Protein AF-A0A929MRN9-F1 (afdb_monomer_lite)

Foldseek 3Di:
DDDPVLLVVLQVCLVPPVQLLQQLQQCVLCVPPRDDPPPPDDPVNRDPVSNVSSVVQLVQLQPFDKDQQKKKDKDFCVVPVCCVPPNDAFDKDWHTKDKIFSDHVQVCLLQVVDDPPCPPPCSNPPLPPDPGAMEMEIESIFRWAFSLVSYDPSCNVRRIIIGGAMWGFHDKDWDDWDDQDKDKDKDFQVRVCVVVVWDWDWDADPVRFIKIWTDDPNDIDIDGPVCRRPHTDIDIGGDGGHGTYMYTYIYGDGRRD

Secondary structure (DSSP, 8-state):
---HHHHHHHHHHHTT--HHHHHHHHHHH-TTT---SSTT--TTTS-HHHHHHHHHHHHHHHTSPPB-S-EEEEEEGGGGHHHHHH--TT-EEEEEEEEEESS-HHHHHHTT---TT-TTSTTTT-SSS----EEEEEESSB--EE-GGG--GGGGGG-EEEEEEEEEEEEEEEEPPB-S-EEEEEEEHHHHHHHHT---EEEE-TTS-EEEEEEETTEEEEEEGGGTTT-EEEEEEEPPPB--EEEEEEEEEE---

Structure (mmCIF, N/CA/C/O backbone):
data_AF-A0A929MRN9-F1
#
_entry.id   AF-A0A929MRN9-F1
#
loop_
_atom_site.group_PDB
_atom_site.id
_atom_site.type_symbol
_atom_site.label_atom_id
_atom_site.label_alt_id
_atom_site.label_comp_id
_atom_site.label_asym_id
_atom_site.label_entity_id
_atom_site.label_seq_id
_atom_site.pdbx_PDB_ins_code
_atom_site.Cartn_x
_atom_site.Cartn_y
_atom_site.Cartn_z
_atom_site.occupancy
_atom_site.B_iso_or_equiv
_atom_site.auth_seq_id
_atom_site.auth_comp_id
_atom_site.auth_asym_id
_atom_site.auth_atom_id
_atom_site.pdbx_PDB_model_num
ATOM 1 N N . MET A 1 1 ? -20.578 13.654 13.562 1.00 77.75 1 MET A N 1
ATOM 2 C CA . MET A 1 1 ? -19.661 14.799 13.374 1.00 77.75 1 MET A CA 1
ATOM 3 C C . MET A 1 1 ? -18.652 14.769 14.516 1.00 77.75 1 MET A C 1
ATOM 5 O O . MET A 1 1 ? -19.075 14.523 15.643 1.00 77.75 1 MET A O 1
ATOM 9 N N . TRP A 1 2 ? -17.357 14.902 14.220 1.00 93.06 2 TRP A N 1
ATOM 10 C CA . TRP A 1 2 ? -16.273 14.856 15.213 1.00 93.06 2 TRP A CA 1
ATOM 11 C C . TRP A 1 2 ? -16.174 16.185 15.973 1.00 93.06 2 TRP A C 1
ATOM 13 O O . TRP A 1 2 ? -16.340 17.237 15.352 1.00 93.06 2 TRP A O 1
ATOM 23 N N . THR A 1 3 ? -15.920 16.162 17.283 1.00 95.50 3 THR A N 1
ATOM 24 C CA . THR A 1 3 ? -15.657 17.385 18.063 1.00 95.50 3 THR A CA 1
ATOM 25 C C . THR A 1 3 ? -14.304 17.982 17.686 1.00 95.50 3 THR A C 1
ATOM 27 O O . THR A 1 3 ? -13.463 17.303 17.102 1.00 95.50 3 THR A O 1
ATOM 30 N N . THR A 1 4 ? -14.065 19.246 18.032 1.00 94.69 4 THR A N 1
ATOM 31 C CA . THR A 1 4 ? -12.773 19.905 17.784 1.00 94.69 4 THR A CA 1
ATOM 32 C C . THR A 1 4 ? -11.611 19.135 18.419 1.00 94.69 4 THR A C 1
ATOM 34 O O . THR A 1 4 ? -10.557 18.981 17.806 1.00 94.69 4 THR A O 1
ATOM 37 N N . GLU A 1 5 ? -11.804 18.597 19.624 1.00 94.62 5 GLU A N 1
ATOM 38 C CA . GLU A 1 5 ? -10.799 17.802 20.333 1.00 94.62 5 GLU A CA 1
ATOM 39 C C . GLU A 1 5 ? -10.530 16.462 19.639 1.00 94.62 5 GLU A C 1
ATOM 41 O O . GLU A 1 5 ? -9.379 16.036 19.552 1.00 94.62 5 GLU A O 1
ATOM 46 N N . GLU A 1 6 ? -11.569 15.799 19.126 1.00 95.69 6 GLU A N 1
ATOM 47 C CA . GLU A 1 6 ? -11.434 14.552 18.364 1.00 95.69 6 GLU A CA 1
ATOM 48 C C . GLU A 1 6 ? -10.721 14.787 17.030 1.00 95.69 6 GLU A C 1
ATOM 50 O O . GLU A 1 6 ? -9.835 14.019 16.670 1.00 95.69 6 GLU A O 1
ATOM 55 N N . GLN A 1 7 ? -11.042 15.878 16.329 1.00 95.06 7 GLN A N 1
ATOM 56 C CA . GLN A 1 7 ? -10.344 16.271 15.102 1.00 95.06 7 GLN A CA 1
ATOM 57 C C . GLN A 1 7 ? -8.859 16.523 15.379 1.00 95.06 7 GLN A C 1
ATOM 59 O O . GLN A 1 7 ? -8.006 15.976 14.690 1.00 95.06 7 GLN A O 1
ATOM 64 N N . ALA A 1 8 ? -8.537 17.263 16.446 1.00 94.31 8 ALA A N 1
ATOM 65 C CA . ALA A 1 8 ? -7.153 17.507 16.845 1.00 94.31 8 ALA A CA 1
ATOM 66 C C . ALA A 1 8 ? -6.402 16.216 17.221 1.00 94.31 8 ALA A C 1
ATOM 68 O O . ALA A 1 8 ? -5.199 16.118 16.979 1.00 94.31 8 ALA A O 1
ATOM 69 N N . ARG A 1 9 ? -7.085 15.225 17.812 1.00 94.25 9 ARG A N 1
ATOM 70 C CA . ARG A 1 9 ? -6.519 13.890 18.078 1.00 94.25 9 ARG A CA 1
ATOM 71 C C . ARG A 1 9 ? -6.254 13.116 16.788 1.00 94.25 9 ARG A C 1
ATOM 73 O O . ARG A 1 9 ? -5.164 12.580 16.644 1.00 94.25 9 ARG A O 1
ATOM 80 N N . LEU A 1 10 ? -7.192 13.110 15.838 1.00 94.88 10 LEU A N 1
ATOM 81 C CA . LEU A 1 10 ? -7.001 12.478 14.525 1.00 94.88 10 LEU A CA 1
ATOM 82 C C . LEU A 1 10 ? -5.841 13.119 13.744 1.00 94.88 10 LEU A C 1
ATOM 84 O O . LEU A 1 10 ? -5.054 12.407 13.129 1.00 94.88 10 LEU A O 1
ATOM 88 N N . THR A 1 11 ? -5.675 14.442 13.821 1.00 94.44 11 THR A N 1
ATOM 89 C CA . THR A 1 11 ? -4.513 15.128 13.234 1.00 94.44 11 THR A CA 1
ATOM 90 C C . THR A 1 11 ? -3.198 14.663 13.862 1.00 94.44 11 THR A C 1
ATOM 92 O O . THR A 1 11 ? -2.260 14.362 13.131 1.00 94.44 11 THR A O 1
ATOM 95 N N . ARG A 1 12 ? -3.118 14.557 15.198 1.00 92.88 12 ARG A N 1
ATOM 96 C CA . ARG A 1 12 ? -1.907 14.059 15.880 1.00 92.88 12 ARG A CA 1
ATOM 97 C C . ARG A 1 12 ? -1.624 12.588 15.582 1.00 92.88 12 ARG A C 1
ATOM 99 O O . ARG A 1 12 ? -0.467 12.235 15.390 1.00 92.88 12 ARG A O 1
ATOM 106 N N . TYR A 1 13 ? -2.667 11.765 15.483 1.00 93.25 13 TYR A N 1
ATOM 107 C CA . TYR A 1 13 ? -2.561 10.372 15.053 1.00 93.25 13 TYR A CA 1
ATOM 108 C C . TYR A 1 13 ? -1.840 10.261 13.700 1.00 93.25 13 TYR A C 1
ATOM 110 O O . TYR A 1 13 ? -0.877 9.506 13.581 1.00 93.25 13 TYR A O 1
ATOM 118 N N . MET A 1 14 ? -2.237 11.074 12.713 1.00 91.44 14 MET A N 1
ATOM 119 C CA . MET A 1 14 ? -1.583 11.112 11.396 1.00 91.44 14 MET A CA 1
ATOM 120 C C . MET A 1 14 ? -0.157 11.681 11.446 1.00 91.44 14 MET A C 1
ATOM 122 O O . MET A 1 14 ? 0.667 11.345 10.603 1.00 91.44 14 MET A O 1
ATOM 126 N N . ASP A 1 15 ? 0.159 12.507 12.446 1.00 89.06 15 ASP A N 1
ATOM 127 C CA . ASP A 1 15 ? 1.487 13.106 12.650 1.00 89.06 15 ASP A CA 1
ATOM 128 C C . ASP A 1 15 ? 2.408 12.281 13.574 1.00 89.06 15 ASP A C 1
ATOM 130 O O . ASP A 1 15 ? 3.404 12.777 14.099 1.00 89.06 15 ASP A O 1
ATOM 134 N N . GLY A 1 16 ? 2.090 10.999 13.782 1.00 84.06 16 GLY A N 1
ATOM 135 C CA . GLY A 1 16 ? 2.957 10.053 14.491 1.00 84.06 16 GLY A CA 1
ATOM 136 C C . GLY A 1 16 ? 2.543 9.719 15.928 1.00 84.06 16 GLY A C 1
ATOM 137 O O . GLY A 1 16 ? 3.110 8.794 16.506 1.00 84.06 16 GLY A O 1
ATOM 138 N N . ASP A 1 17 ? 1.535 10.387 16.492 1.00 87.56 17 ASP A N 1
ATOM 139 C CA . ASP A 1 17 ? 0.973 10.095 17.825 1.00 87.56 17 ASP A CA 1
ATOM 140 C C . ASP A 1 17 ? -0.143 9.036 17.736 1.00 87.56 17 ASP A C 1
ATOM 142 O O . ASP A 1 17 ? -1.284 9.237 18.156 1.00 87.56 17 ASP A O 1
ATOM 146 N N . TYR A 1 18 ? 0.153 7.917 17.071 1.00 87.62 18 TYR A N 1
ATOM 147 C CA . TYR A 1 18 ? -0.843 6.890 16.747 1.00 87.62 18 TYR A CA 1
ATOM 148 C C . TYR A 1 18 ? -0.900 5.737 17.748 1.00 87.62 18 TYR A C 1
ATOM 150 O O . TYR A 1 18 ? -1.843 4.943 17.697 1.00 87.62 18 TYR A O 1
ATOM 158 N N . ALA A 1 19 ? 0.111 5.604 18.615 1.00 87.31 19 ALA A N 1
ATOM 159 C CA . ALA A 1 19 ? 0.316 4.412 19.433 1.00 87.31 19 ALA A CA 1
ATOM 160 C C . ALA A 1 19 ? -0.916 4.097 20.293 1.00 87.31 19 ALA A C 1
ATOM 162 O O . ALA A 1 19 ? -1.467 3.009 20.173 1.00 87.31 19 ALA A O 1
ATOM 163 N N . ASP A 1 20 ? -1.432 5.054 21.066 1.00 89.56 20 ASP A N 1
ATOM 164 C CA . ASP A 1 20 ? -2.566 4.791 21.961 1.00 89.56 20 ASP A CA 1
ATOM 165 C C . ASP A 1 20 ? -3.833 4.344 21.221 1.00 89.56 20 ASP A C 1
ATOM 167 O O . ASP A 1 20 ? -4.510 3.418 21.667 1.00 89.56 20 ASP A O 1
ATOM 171 N N . ILE A 1 21 ? -4.128 4.932 20.058 1.00 91.75 21 ILE A N 1
ATOM 172 C CA . ILE A 1 21 ? -5.287 4.549 19.238 1.00 91.75 21 ILE A CA 1
ATOM 173 C C . ILE A 1 21 ? -5.086 3.149 18.642 1.00 91.75 21 ILE A C 1
ATOM 175 O O . ILE A 1 21 ? -5.964 2.289 18.757 1.00 91.75 21 ILE A O 1
ATOM 179 N N . CYS A 1 22 ? -3.933 2.900 18.017 1.00 90.19 22 CYS A N 1
ATOM 180 C CA . CYS A 1 22 ? -3.621 1.633 17.354 1.00 90.19 22 CYS A CA 1
ATOM 181 C C . CYS A 1 22 ? -3.520 0.462 18.337 1.00 90.19 22 CYS A C 1
ATOM 183 O O . CYS A 1 22 ? -4.056 -0.617 18.056 1.00 90.19 22 CYS A O 1
ATOM 185 N N . GLU A 1 23 ? -2.841 0.665 19.467 1.00 88.62 23 GLU A N 1
ATOM 186 C CA . GLU A 1 23 ? -2.601 -0.368 20.471 1.00 88.62 23 GLU A CA 1
ATOM 187 C C . GLU A 1 23 ? -3.852 -0.673 21.280 1.00 88.62 23 GLU A C 1
ATOM 189 O O . GLU A 1 23 ? -4.197 -1.843 21.443 1.00 88.62 23 GLU A O 1
ATOM 194 N N . TRP A 1 24 ? -4.610 0.344 21.701 1.00 91.75 24 TRP A N 1
ATOM 195 C CA . TRP A 1 24 ? -5.886 0.104 22.374 1.00 91.75 24 TRP A CA 1
ATOM 196 C C . TRP A 1 24 ? -6.886 -0.614 21.458 1.00 91.75 24 TRP A C 1
ATOM 198 O O . TRP A 1 24 ? -7.579 -1.544 21.884 1.00 91.75 24 TRP A O 1
ATOM 208 N N . SER A 1 25 ? -6.931 -0.243 20.176 1.00 92.06 25 SER A N 1
ATOM 209 C CA . SER A 1 25 ? -7.754 -0.931 19.178 1.00 92.06 25 SER A CA 1
ATOM 210 C C . SER A 1 25 ? -7.337 -2.396 18.990 1.00 92.06 25 SER A C 1
ATOM 212 O O . SER A 1 25 ? -8.180 -3.287 18.937 1.00 92.06 25 SER A O 1
ATOM 214 N N . ALA A 1 26 ? -6.036 -2.683 18.930 1.00 88.62 26 ALA A N 1
ATOM 215 C CA . ALA A 1 26 ? -5.532 -4.052 18.813 1.00 88.62 26 ALA A CA 1
ATOM 216 C C . ALA A 1 26 ? -5.773 -4.887 20.085 1.00 88.62 26 ALA A C 1
ATOM 218 O O . ALA A 1 26 ? -6.180 -6.051 19.989 1.00 88.62 26 ALA A O 1
ATOM 219 N N . TYR A 1 27 ? -5.584 -4.283 21.261 1.00 87.31 27 TYR A N 1
ATOM 220 C CA . TYR A 1 27 ? -5.855 -4.892 22.562 1.00 87.31 27 TYR A CA 1
ATOM 221 C C . TYR A 1 27 ? -7.329 -5.289 22.704 1.00 87.31 27 TYR A C 1
ATOM 223 O O . TYR A 1 27 ? -7.630 -6.394 23.147 1.00 87.31 27 TYR A O 1
ATOM 231 N N . THR A 1 28 ? -8.254 -4.423 22.286 1.00 86.50 28 THR A N 1
ATOM 232 C CA . THR A 1 28 ? -9.699 -4.702 22.353 1.00 86.50 28 THR A CA 1
ATOM 233 C C . THR A 1 28 ? -10.164 -5.697 21.289 1.00 86.50 28 THR A C 1
ATOM 235 O O . THR A 1 28 ? -10.955 -6.582 21.603 1.00 86.50 28 THR A O 1
ATOM 238 N N . ALA A 1 29 ? -9.630 -5.626 20.065 1.00 83.94 29 ALA A N 1
ATOM 239 C CA . ALA A 1 29 ? -10.001 -6.531 18.975 1.00 83.94 29 ALA A CA 1
ATOM 240 C C . ALA A 1 29 ? -9.469 -7.965 19.157 1.00 83.94 29 ALA A C 1
ATOM 242 O O . ALA A 1 29 ? -10.097 -8.932 18.721 1.00 83.94 29 ALA A O 1
ATOM 243 N N . THR A 1 30 ? -8.288 -8.121 19.764 1.00 76.88 30 THR A N 1
ATOM 244 C CA . THR A 1 30 ? -7.596 -9.417 19.881 1.00 76.88 30 THR A CA 1
ATOM 245 C C . THR A 1 30 ? -6.878 -9.595 21.226 1.00 76.88 30 THR A C 1
ATOM 247 O O . THR A 1 30 ? -5.687 -9.902 21.247 1.00 76.88 30 THR A O 1
ATOM 250 N N . PRO A 1 31 ? -7.567 -9.493 22.377 1.00 73.81 31 PRO A N 1
ATOM 251 C CA . PRO A 1 31 ? -6.922 -9.419 23.697 1.00 73.81 31 PRO A CA 1
ATOM 252 C C . PRO A 1 31 ? -6.006 -10.610 24.019 1.00 73.81 31 PRO A C 1
ATOM 254 O O . PRO A 1 31 ? -5.010 -10.455 24.716 1.00 73.81 31 PRO A O 1
ATOM 257 N N . ASN A 1 32 ? -6.311 -11.794 23.476 1.00 68.88 32 ASN A N 1
ATOM 258 C CA . ASN A 1 32 ? -5.559 -13.030 23.729 1.00 68.88 32 ASN A CA 1
ATOM 259 C C . ASN A 1 32 ? -4.453 -13.322 22.697 1.00 68.88 32 ASN A C 1
ATOM 261 O O . ASN A 1 32 ? -3.658 -14.234 22.907 1.00 68.88 32 ASN A O 1
ATOM 265 N N . ALA A 1 33 ? -4.429 -12.598 21.575 1.00 65.69 33 ALA A N 1
ATOM 266 C CA . ALA A 1 33 ? -3.435 -12.744 20.503 1.00 65.69 33 ALA A CA 1
ATOM 267 C C . ALA A 1 33 ? -2.636 -11.449 20.275 1.00 65.69 33 ALA A C 1
ATOM 269 O O . ALA A 1 33 ? -1.857 -11.354 19.327 1.00 65.69 33 ALA A O 1
ATOM 270 N N . PHE A 1 34 ? -2.835 -10.460 21.149 1.00 56.59 34 PHE A N 1
ATOM 271 C CA . PHE A 1 34 ? -2.212 -9.154 21.079 1.00 56.59 34 PHE A CA 1
ATOM 272 C C . PHE A 1 34 ? -0.692 -9.284 21.220 1.00 56.59 34 PHE A C 1
ATOM 274 O O . PHE A 1 34 ? -0.173 -9.653 22.275 1.00 56.59 34 PHE A O 1
ATOM 281 N N . LYS A 1 35 ? 0.023 -8.988 20.134 1.00 61.47 35 LYS A N 1
ATOM 282 C CA . LYS A 1 35 ? 1.474 -8.809 20.138 1.00 61.47 35 LYS A CA 1
ATOM 283 C C . LYS A 1 35 ? 1.741 -7.311 20.122 1.00 61.47 35 LYS A C 1
ATOM 285 O O . LYS A 1 35 ? 1.362 -6.659 19.157 1.00 61.47 35 LYS A O 1
ATOM 290 N N . LEU A 1 36 ? 2.373 -6.798 21.178 1.00 57.31 36 LEU A N 1
ATOM 291 C CA . LEU A 1 36 ? 2.776 -5.396 21.300 1.00 57.31 36 LEU A CA 1
ATOM 292 C C . LEU A 1 36 ? 3.778 -5.038 20.187 1.00 57.31 36 LEU A C 1
ATOM 294 O O . LEU A 1 36 ? 4.907 -5.533 20.214 1.00 57.31 36 LEU A O 1
ATOM 298 N N . PRO A 1 37 ? 3.424 -4.163 19.233 1.00 60.00 37 PRO A N 1
ATOM 299 C CA . PRO A 1 37 ? 4.385 -3.489 18.367 1.00 60.00 37 PRO A CA 1
ATOM 300 C C . PRO A 1 37 ? 5.229 -2.486 19.170 1.00 60.00 37 PRO A C 1
ATOM 302 O O . PRO A 1 37 ? 6.401 -2.290 18.858 1.00 60.00 37 PRO A O 1
ATOM 305 N N . HIS A 1 38 ? 4.647 -1.897 20.224 1.00 69.25 38 HIS A N 1
ATOM 306 C CA . HIS A 1 38 ? 5.296 -0.976 21.157 1.00 69.25 38 HIS A CA 1
ATOM 307 C C . HIS A 1 38 ? 5.555 -1.686 22.494 1.00 69.25 38 HIS A C 1
ATOM 309 O O . HIS A 1 38 ? 4.633 -1.804 23.298 1.00 69.25 38 HIS A O 1
ATOM 315 N N . PRO A 1 39 ? 6.781 -2.175 22.757 1.00 66.69 39 PRO A N 1
ATOM 316 C CA . PRO A 1 39 ? 7.065 -3.030 23.914 1.00 66.69 39 PRO A CA 1
ATOM 317 C C . PRO A 1 39 ? 6.796 -2.365 25.273 1.00 66.69 39 PRO A C 1
ATOM 319 O O . PRO A 1 39 ? 6.554 -3.074 26.246 1.00 66.69 39 PRO A O 1
ATOM 322 N N . ASP A 1 40 ? 6.792 -1.030 25.327 1.00 73.50 40 ASP A N 1
ATOM 323 C CA . ASP A 1 40 ? 6.557 -0.253 26.551 1.00 73.50 40 ASP A CA 1
ATOM 324 C C . ASP A 1 40 ? 5.086 0.166 26.745 1.00 73.50 40 ASP A C 1
ATOM 326 O O . ASP A 1 40 ? 4.746 0.794 27.750 1.00 73.50 40 ASP A O 1
ATOM 330 N N . TRP A 1 41 ? 4.196 -0.147 25.796 1.00 83.12 41 TRP A N 1
ATOM 331 C CA . TRP A 1 41 ? 2.789 0.237 25.890 1.00 83.12 41 TRP A CA 1
ATOM 332 C C . TRP A 1 41 ? 1.998 -0.712 26.800 1.00 83.12 41 TRP A C 1
ATOM 334 O O . TRP A 1 41 ? 2.172 -1.931 26.766 1.00 83.12 41 TRP A O 1
ATOM 344 N N . THR A 1 42 ? 1.080 -0.161 27.599 1.00 79.56 42 THR A N 1
ATOM 345 C CA . THR A 1 42 ? 0.178 -0.935 28.466 1.00 79.56 42 THR A CA 1
ATOM 346 C C . THR A 1 42 ? -1.264 -0.436 28.356 1.00 79.56 42 THR A C 1
ATOM 348 O O . THR A 1 42 ? -1.508 0.711 27.998 1.00 79.56 42 THR A O 1
ATOM 351 N N . ALA A 1 43 ? -2.242 -1.265 28.733 1.00 79.38 43 ALA A N 1
ATOM 352 C CA . ALA A 1 43 ? -3.663 -0.886 28.726 1.00 79.38 43 ALA A CA 1
ATOM 353 C C . ALA A 1 43 ? -3.993 0.345 29.607 1.00 79.38 43 ALA A C 1
ATOM 355 O O . ALA A 1 43 ? -4.995 1.034 29.371 1.00 79.38 43 ALA A O 1
ATOM 356 N N . ASP A 1 44 ? -3.153 0.624 30.607 1.00 83.50 44 ASP A N 1
ATOM 357 C CA . ASP A 1 44 ? -3.263 1.788 31.491 1.00 83.50 44 ASP A CA 1
ATOM 358 C C . ASP A 1 44 ? -2.650 3.059 30.877 1.00 83.50 44 ASP A C 1
ATOM 360 O O . ASP A 1 44 ? -2.918 4.156 31.362 1.00 83.50 44 ASP A O 1
ATOM 364 N N . SER A 1 45 ? -1.872 2.928 29.795 1.00 83.88 45 SER A N 1
ATOM 365 C CA . SER A 1 45 ? -1.256 4.045 29.069 1.00 83.88 45 SER A CA 1
ATOM 366 C C . SER A 1 45 ? -2.288 4.863 28.287 1.00 83.88 45 SER A C 1
ATOM 368 O O . SER A 1 45 ? -2.204 6.088 28.274 1.00 83.88 45 SER A O 1
ATOM 370 N N . ALA A 1 46 ? -3.301 4.210 27.704 1.00 85.31 46 ALA A N 1
ATOM 371 C CA . ALA A 1 46 ? -4.348 4.900 26.953 1.00 85.31 46 ALA A CA 1
ATOM 372 C C . ALA A 1 46 ? -5.314 5.663 27.876 1.00 85.31 46 ALA A C 1
ATOM 374 O O . ALA A 1 46 ? -5.930 5.086 28.788 1.00 85.31 46 ALA A O 1
ATOM 375 N N . SER A 1 47 ? -5.506 6.954 27.589 1.00 89.62 47 SER A N 1
ATOM 376 C CA . SER A 1 47 ? -6.421 7.816 28.339 1.00 89.62 47 SER A CA 1
ATOM 377 C C . SER A 1 47 ? -7.882 7.387 28.160 1.00 89.62 47 SER A C 1
ATOM 379 O O . SER A 1 47 ? -8.245 6.731 27.183 1.00 89.62 47 SER A O 1
ATOM 381 N N . SER A 1 48 ? -8.767 7.775 29.085 1.00 91.69 48 SER A N 1
ATOM 382 C CA . SER A 1 48 ? -10.208 7.514 28.941 1.00 91.69 48 SER A CA 1
ATOM 383 C C . SER A 1 48 ? -10.781 8.090 27.647 1.00 91.69 48 SER A C 1
ATOM 385 O O . SER A 1 48 ? -11.660 7.481 27.041 1.00 91.69 48 SER A O 1
ATOM 387 N N . ASP A 1 49 ? -10.263 9.236 27.212 1.00 91.44 49 ASP A N 1
ATOM 388 C CA . ASP A 1 49 ? -10.714 9.902 25.997 1.00 91.44 49 ASP A CA 1
ATOM 389 C C . ASP A 1 49 ? -10.291 9.129 24.745 1.00 91.44 49 ASP A C 1
ATOM 391 O O . ASP A 1 49 ? -11.090 9.000 23.819 1.00 91.44 49 ASP A O 1
ATOM 395 N N . ASP A 1 50 ? -9.080 8.563 24.722 1.00 92.06 50 ASP A N 1
ATOM 396 C CA . ASP A 1 50 ? -8.611 7.761 23.583 1.00 92.06 50 ASP A CA 1
ATOM 397 C C . ASP A 1 50 ? -9.379 6.444 23.490 1.00 92.06 50 ASP A C 1
ATOM 399 O O . ASP A 1 50 ? -9.753 6.015 22.400 1.00 92.06 50 ASP A O 1
ATOM 403 N N . LYS A 1 51 ? -9.726 5.844 24.635 1.00 93.75 51 LYS A N 1
ATOM 404 C CA . LYS A 1 51 ? -10.580 4.647 24.687 1.00 93.75 51 LYS A CA 1
ATOM 405 C C . LYS A 1 51 ? -11.962 4.914 24.086 1.00 93.75 51 LYS A C 1
ATOM 407 O O . LYS A 1 51 ? -12.461 4.100 23.307 1.00 93.75 51 LYS A O 1
ATOM 412 N N . VAL A 1 52 ? -12.568 6.058 24.419 1.00 94.19 52 VAL A N 1
ATOM 413 C CA . VAL A 1 52 ? -13.855 6.498 23.851 1.00 94.19 52 VAL A CA 1
ATOM 414 C C . VAL A 1 52 ? -13.721 6.810 22.360 1.00 94.19 52 VAL A C 1
ATOM 416 O O . VAL A 1 52 ? -14.576 6.400 21.573 1.00 94.19 52 VAL A O 1
ATOM 419 N N . LEU A 1 53 ? -12.647 7.490 21.953 1.00 95.31 53 LEU A N 1
ATOM 420 C CA . LEU A 1 53 ? -12.387 7.813 20.552 1.00 95.31 53 LEU A CA 1
ATOM 421 C C . LEU A 1 53 ? -12.219 6.546 19.704 1.00 95.31 53 LEU A C 1
ATOM 423 O O . LEU A 1 53 ? -12.830 6.447 18.645 1.00 95.31 53 LEU A O 1
ATOM 427 N N . VAL A 1 54 ? -11.462 5.554 20.177 1.00 9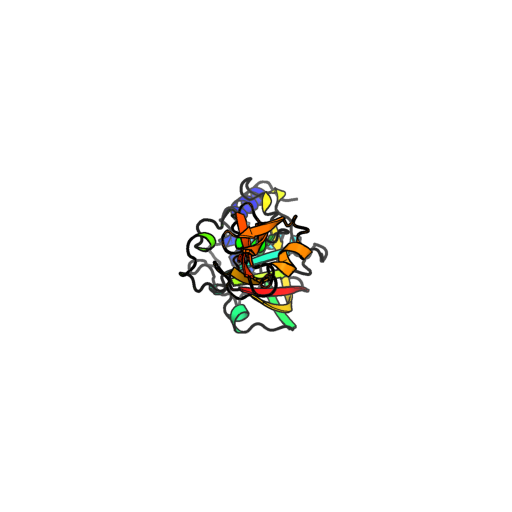5.50 54 VAL A N 1
ATOM 428 C CA . VAL A 1 54 ? -11.277 4.268 19.486 1.00 95.50 54 VAL A CA 1
ATOM 429 C C . VAL A 1 54 ? -12.607 3.544 19.292 1.00 95.50 54 VAL A C 1
ATOM 431 O O . VAL A 1 54 ? -12.896 3.106 18.180 1.00 95.50 54 VAL A O 1
ATOM 434 N N . ALA A 1 55 ? -13.448 3.465 20.329 1.00 94.94 55 ALA A N 1
ATOM 435 C CA . ALA A 1 55 ? -14.783 2.874 20.204 1.00 94.94 55 ALA A CA 1
ATOM 436 C C . ALA A 1 55 ? -15.624 3.608 19.145 1.00 94.94 55 ALA A C 1
ATOM 438 O O . ALA A 1 55 ? -16.214 2.985 18.265 1.00 94.94 55 ALA A O 1
ATOM 439 N N . LYS A 1 56 ? -15.593 4.945 19.157 1.00 96.19 56 LYS A N 1
ATOM 440 C CA . LYS A 1 56 ? -16.296 5.773 18.173 1.00 96.19 56 LYS A CA 1
ATOM 441 C C . LYS A 1 56 ? -15.769 5.582 16.746 1.00 96.19 56 LYS A C 1
ATOM 443 O O . LYS A 1 56 ? -16.564 5.604 15.809 1.00 96.19 56 LYS A O 1
ATOM 448 N N . ILE A 1 57 ? -14.460 5.393 16.559 1.00 96.81 57 ILE A N 1
ATOM 449 C CA . ILE A 1 57 ? -13.863 5.079 15.251 1.00 96.81 57 ILE A CA 1
ATOM 450 C C . ILE A 1 57 ? -14.328 3.700 14.772 1.00 96.81 57 ILE A C 1
ATOM 452 O O . ILE A 1 57 ? -14.736 3.578 13.619 1.00 96.81 57 ILE A O 1
ATOM 456 N N . HIS A 1 58 ? -14.326 2.684 15.640 1.00 96.06 58 HIS A N 1
ATOM 457 C CA . HIS A 1 58 ? -14.840 1.356 15.299 1.00 96.06 58 HIS A CA 1
ATOM 458 C C . HIS A 1 58 ? -16.303 1.401 14.858 1.00 96.06 58 HIS A C 1
ATOM 460 O O . HIS A 1 58 ? -16.620 0.898 13.781 1.00 96.06 58 HIS A O 1
ATOM 466 N N . ASP A 1 59 ? -17.167 2.067 15.625 1.00 95.88 59 ASP A N 1
ATOM 467 C CA . ASP A 1 59 ? -18.582 2.236 15.279 1.00 95.88 59 ASP A CA 1
ATOM 468 C C . ASP A 1 59 ? -18.750 2.994 13.956 1.00 95.88 59 ASP A C 1
ATOM 470 O O . ASP A 1 59 ? -19.561 2.618 13.104 1.00 95.88 59 ASP A O 1
ATOM 474 N N . ALA A 1 60 ? -17.955 4.050 13.752 1.00 97.06 60 ALA A N 1
ATOM 475 C CA . ALA A 1 60 ? -17.982 4.830 12.525 1.00 97.06 60 ALA A CA 1
ATOM 476 C C . ALA A 1 60 ? -17.599 3.978 11.310 1.00 97.06 60 ALA A C 1
ATOM 478 O O . ALA A 1 60 ? -18.328 4.027 10.321 1.00 97.06 60 ALA A O 1
ATOM 479 N N . ILE A 1 61 ? -16.534 3.170 11.389 1.00 97.44 61 ILE A N 1
ATOM 480 C CA . ILE A 1 61 ? -16.125 2.232 10.329 1.00 97.44 61 ILE A CA 1
ATOM 481 C C . ILE A 1 61 ? -17.213 1.176 10.108 1.00 97.44 61 ILE A C 1
ATOM 483 O O . ILE A 1 61 ? -17.638 0.972 8.973 1.00 97.44 61 ILE A O 1
ATOM 487 N N . ALA A 1 62 ? -17.722 0.547 11.171 1.00 96.38 62 ALA A N 1
ATOM 488 C CA . ALA A 1 62 ? -18.733 -0.505 11.076 1.00 96.38 62 ALA A CA 1
ATOM 489 C C . ALA A 1 62 ? -20.046 -0.014 10.440 1.00 96.38 62 ALA A C 1
ATOM 491 O O . ALA A 1 62 ? -20.732 -0.774 9.750 1.00 96.38 62 ALA A O 1
ATOM 492 N N . SER A 1 63 ? -20.381 1.267 10.621 1.00 96.81 63 SER A N 1
ATOM 493 C CA . SER A 1 63 ? -21.555 1.895 10.007 1.00 96.81 63 SER A CA 1
ATOM 494 C C . SER A 1 63 ? -21.419 2.169 8.503 1.00 96.81 63 SER A C 1
ATOM 496 O O . SER A 1 63 ? -22.427 2.423 7.840 1.00 96.81 63 SER A O 1
ATOM 498 N N . GLN A 1 64 ? -20.205 2.114 7.945 1.00 97.62 64 GLN A N 1
ATOM 499 C CA . GLN A 1 64 ? -19.983 2.365 6.522 1.00 97.62 64 GLN A CA 1
ATOM 500 C C . GLN A 1 64 ? -20.459 1.190 5.661 1.00 97.62 64 GLN A C 1
ATOM 502 O O . GLN A 1 64 ? -20.405 0.028 6.082 1.00 97.62 64 GLN A O 1
ATOM 507 N N . PRO A 1 65 ? -20.893 1.453 4.418 1.00 97.62 65 PRO A N 1
ATOM 508 C CA . PRO A 1 65 ? -21.074 0.390 3.447 1.00 97.62 65 PRO A CA 1
ATOM 509 C C . PRO A 1 65 ? -19.724 -0.246 3.097 1.00 97.62 65 PRO A C 1
ATOM 511 O O . PRO A 1 65 ? -18.678 0.402 3.124 1.00 97.62 65 PRO A O 1
ATOM 514 N N . VAL A 1 66 ? -19.755 -1.521 2.710 1.00 98.00 66 VAL A N 1
ATOM 515 C CA . VAL A 1 66 ? -18.577 -2.167 2.124 1.00 98.00 66 VAL A CA 1
ATOM 516 C C . VAL A 1 66 ? -18.331 -1.543 0.751 1.00 98.00 66 VAL A C 1
ATOM 518 O O . VAL A 1 66 ? -19.175 -1.634 -0.139 1.00 98.00 66 VAL A O 1
ATOM 521 N N . SER A 1 67 ? -17.176 -0.909 0.587 1.00 97.50 67 SER A N 1
ATOM 522 C CA . SER A 1 67 ? -16.712 -0.345 -0.677 1.00 97.50 67 SER A CA 1
ATOM 523 C C . SER A 1 67 ? -15.810 -1.340 -1.397 1.00 97.50 67 SER A C 1
ATOM 525 O O . SER A 1 67 ? -15.016 -2.017 -0.750 1.00 97.50 67 SER A O 1
ATOM 527 N N . THR A 1 68 ? -15.906 -1.410 -2.726 1.00 96.75 68 THR A N 1
ATOM 528 C CA . THR A 1 68 ? -14.977 -2.163 -3.593 1.00 96.75 68 THR A CA 1
ATOM 529 C C . THR A 1 68 ? -13.888 -1.275 -4.198 1.00 96.75 68 THR A C 1
ATOM 531 O O . THR A 1 68 ? -13.114 -1.717 -5.045 1.00 96.75 68 THR A O 1
ATOM 534 N N . SER A 1 69 ? -13.855 0.007 -3.829 1.00 94.62 69 SER A N 1
ATOM 535 C CA . SER A 1 69 ? -12.735 0.870 -4.185 1.00 94.62 69 SER A CA 1
ATOM 536 C C . SER A 1 69 ? -11.508 0.407 -3.397 1.00 94.62 69 SER A C 1
ATOM 538 O O . SER A 1 69 ? -11.623 0.205 -2.182 1.00 94.62 69 SER A O 1
ATOM 540 N N . PRO A 1 70 ? -10.339 0.253 -4.039 1.00 93.81 70 PRO A N 1
ATOM 541 C CA . PRO A 1 70 ? -9.185 -0.311 -3.369 1.00 93.81 70 PRO A CA 1
ATOM 542 C C . PRO A 1 70 ? -8.599 0.637 -2.320 1.00 93.81 70 PRO A C 1
ATOM 544 O O . PRO A 1 70 ? -8.672 1.861 -2.464 1.00 93.81 70 PRO A O 1
ATOM 547 N N . LEU A 1 71 ? -8.013 0.052 -1.278 1.00 96.88 71 LEU A N 1
ATOM 548 C CA . LEU A 1 71 ? -7.138 0.729 -0.319 1.00 96.88 71 LEU A CA 1
ATOM 549 C C . LEU A 1 71 ? -5.796 0.004 -0.261 1.00 96.88 71 LEU A C 1
ATOM 551 O O . LEU A 1 71 ? -5.717 -1.212 -0.465 1.00 96.88 71 LEU A O 1
ATOM 555 N N . TYR A 1 72 ? -4.753 0.760 0.047 1.00 95.38 72 TYR A N 1
ATOM 556 C CA . TYR A 1 72 ? -3.380 0.291 0.102 1.00 95.38 72 TYR A CA 1
ATOM 557 C C . TYR A 1 72 ? -2.793 0.586 1.473 1.00 95.38 72 TYR A C 1
ATOM 559 O O . TYR A 1 72 ? -2.968 1.666 2.036 1.00 95.38 72 TYR A O 1
ATOM 567 N N . ARG A 1 73 ? -2.064 -0.385 2.005 1.00 93.06 73 ARG A N 1
ATOM 568 C CA . ARG A 1 73 ? -1.228 -0.226 3.191 1.00 93.06 73 ARG A CA 1
ATOM 569 C C . ARG A 1 73 ? 0.002 -1.082 3.014 1.00 93.06 73 ARG A C 1
ATOM 571 O O . ARG A 1 73 ? -0.049 -2.118 2.363 1.00 93.06 73 ARG A O 1
ATOM 578 N N . PHE A 1 74 ? 1.095 -0.697 3.636 1.00 88.06 74 PHE A N 1
ATOM 579 C CA . PHE A 1 74 ? 2.239 -1.575 3.762 1.00 88.06 74 PHE A CA 1
ATOM 580 C C . PHE A 1 74 ? 2.822 -1.451 5.164 1.00 88.06 74 PHE A C 1
ATOM 582 O O . PHE A 1 74 ? 2.660 -0.439 5.841 1.00 88.06 74 PHE A O 1
ATOM 589 N N . GLU A 1 75 ? 3.467 -2.518 5.607 1.00 84.38 75 GLU A N 1
ATOM 590 C CA . GLU A 1 75 ? 4.092 -2.626 6.919 1.00 84.38 75 GLU A CA 1
ATOM 591 C C . GLU A 1 75 ? 5.396 -3.416 6.792 1.00 84.38 75 GLU A C 1
ATOM 593 O O . GLU A 1 75 ? 5.566 -4.242 5.886 1.00 84.38 75 GLU A O 1
ATOM 598 N N . ARG A 1 76 ? 6.320 -3.209 7.734 1.00 81.06 76 ARG A N 1
ATOM 599 C CA . ARG A 1 76 ? 7.477 -4.099 7.893 1.00 81.06 76 ARG A CA 1
ATOM 600 C C . ARG A 1 76 ? 6.996 -5.461 8.388 1.00 81.06 76 ARG A C 1
ATOM 602 O O . ARG A 1 76 ? 6.247 -5.532 9.360 1.00 81.06 76 ARG A O 1
ATOM 609 N N . ALA A 1 77 ? 7.476 -6.542 7.775 1.00 80.75 77 ALA A N 1
ATOM 610 C CA . ALA A 1 77 ? 7.068 -7.906 8.115 1.00 80.75 77 ALA A CA 1
ATOM 611 C C . ALA A 1 77 ? 7.376 -8.296 9.564 1.00 80.75 77 ALA A C 1
ATOM 613 O O . ALA A 1 77 ? 6.680 -9.146 10.101 1.00 80.75 77 ALA A O 1
ATOM 614 N N . PHE A 1 78 ? 8.365 -7.664 10.207 1.00 73.94 78 PHE A N 1
ATOM 615 C CA . PHE A 1 78 ? 8.675 -7.883 11.625 1.00 73.94 78 PHE A CA 1
ATOM 616 C C . PHE A 1 78 ? 7.456 -7.669 12.542 1.00 73.94 78 PHE A C 1
ATOM 618 O O . PHE A 1 78 ? 7.291 -8.374 13.532 1.00 73.94 78 PHE A O 1
ATOM 625 N N . HIS A 1 79 ? 6.553 -6.747 12.193 1.00 73.62 79 HIS A N 1
ATOM 626 C CA . HIS A 1 79 ? 5.332 -6.522 12.973 1.00 73.62 79 HIS A CA 1
ATOM 627 C C . HIS A 1 79 ? 4.260 -7.599 12.747 1.00 73.62 79 HIS A C 1
ATOM 629 O O . HIS A 1 79 ? 3.276 -7.641 13.480 1.00 73.62 79 HIS A O 1
ATOM 635 N N . ASN A 1 80 ? 4.428 -8.467 11.744 1.00 80.62 80 ASN A N 1
ATOM 636 C CA . ASN A 1 80 ? 3.459 -9.501 11.398 1.00 80.62 80 ASN A CA 1
ATOM 637 C C . ASN A 1 80 ? 4.134 -10.729 10.752 1.00 80.62 80 ASN A C 1
ATOM 639 O O . ASN A 1 80 ? 3.808 -11.148 9.636 1.00 80.62 80 ASN A O 1
ATOM 643 N N . GLU A 1 81 ? 5.116 -11.299 11.457 1.00 81.62 81 GLU A N 1
ATOM 644 C CA . GLU A 1 81 ? 5.922 -12.414 10.942 1.00 81.62 81 GLU A CA 1
ATOM 645 C C . GLU A 1 81 ? 5.092 -13.670 10.659 1.00 81.62 81 GLU A C 1
ATOM 647 O O . GLU A 1 81 ? 5.415 -14.418 9.736 1.00 81.62 81 GLU A O 1
ATOM 652 N N . ASP A 1 82 ? 4.009 -13.887 11.409 1.00 85.44 82 ASP A N 1
ATOM 653 C CA . ASP A 1 82 ? 3.126 -15.042 11.228 1.00 85.44 82 ASP A CA 1
ATOM 654 C C . ASP A 1 82 ? 2.435 -14.978 9.859 1.00 85.44 82 ASP A C 1
ATOM 656 O O . ASP A 1 82 ? 2.484 -15.938 9.088 1.00 85.44 82 ASP A O 1
ATOM 660 N N . LEU A 1 83 ? 1.869 -13.819 9.500 1.00 87.06 83 LEU A N 1
ATOM 661 C CA . LEU A 1 83 ? 1.296 -13.594 8.173 1.00 87.06 83 LEU A CA 1
ATOM 662 C C . LEU A 1 83 ? 2.379 -13.664 7.086 1.00 87.06 83 LEU A C 1
ATOM 664 O O . LEU A 1 83 ? 2.184 -14.278 6.028 1.00 87.06 83 LEU A O 1
ATOM 668 N N . TYR A 1 84 ? 3.547 -13.073 7.349 1.00 86.81 84 TYR A N 1
ATOM 669 C CA . TYR A 1 84 ? 4.649 -13.073 6.395 1.00 86.81 84 TYR A CA 1
ATOM 670 C C . TYR A 1 84 ? 5.146 -14.490 6.073 1.00 86.81 84 TYR A C 1
ATOM 672 O O . TYR A 1 84 ? 5.316 -14.823 4.901 1.00 86.81 84 TYR A O 1
ATOM 680 N N . ASN A 1 85 ? 5.347 -15.344 7.075 1.00 87.19 85 ASN A N 1
ATOM 681 C CA . ASN A 1 85 ? 5.924 -16.676 6.895 1.00 87.19 85 ASN A CA 1
ATOM 682 C C . ASN A 1 85 ? 4.870 -17.758 6.613 1.00 87.19 85 ASN A C 1
ATOM 684 O O . ASN A 1 85 ? 5.150 -18.682 5.852 1.00 87.19 85 ASN A O 1
ATOM 688 N N . GLY A 1 86 ? 3.677 -17.649 7.202 1.00 87.62 86 GLY A N 1
ATOM 689 C CA . GLY A 1 86 ? 2.694 -18.735 7.255 1.00 87.62 86 GLY A CA 1
ATOM 690 C C . GLY A 1 86 ? 1.333 -18.450 6.624 1.00 87.62 86 GLY A C 1
ATOM 691 O O . GLY A 1 86 ? 0.599 -19.405 6.401 1.00 87.62 86 GLY A O 1
ATOM 692 N N . GLY A 1 87 ? 0.996 -17.194 6.312 1.00 90.44 87 GLY A N 1
ATOM 693 C CA . GLY A 1 87 ? -0.322 -16.849 5.765 1.00 90.44 87 GLY A CA 1
ATOM 694 C C . GLY A 1 87 ? -0.598 -17.452 4.386 1.00 90.44 87 GLY A C 1
ATOM 695 O O . GLY A 1 87 ? 0.287 -17.455 3.519 1.00 90.44 87 GLY A O 1
ATOM 696 N N . GLN A 1 88 ? -1.833 -17.917 4.190 1.00 95.56 88 GLN A N 1
ATOM 697 C CA . GLN A 1 88 ? -2.316 -18.616 2.998 1.00 95.56 88 GLN A CA 1
ATOM 698 C C . GLN A 1 88 ? -3.598 -17.990 2.437 1.00 95.56 88 GLN A C 1
ATOM 700 O O . GLN A 1 88 ? -4.335 -17.275 3.113 1.00 95.56 88 GLN A O 1
ATOM 705 N N . GLU A 1 89 ? -3.877 -18.274 1.165 1.00 97.50 89 GLU A N 1
ATOM 706 C CA . GLU A 1 89 ? -5.169 -17.941 0.566 1.00 97.50 89 GLU A CA 1
ATOM 707 C C . GLU A 1 89 ? -6.296 -18.701 1.279 1.00 97.50 89 GLU A C 1
ATOM 709 O O . GLU A 1 89 ? -6.187 -19.892 1.565 1.00 97.50 89 GLU A O 1
ATOM 714 N N . GLY A 1 90 ? -7.389 -18.003 1.568 1.00 97.44 90 GLY A N 1
ATOM 715 C CA . GLY A 1 90 ? -8.517 -18.502 2.346 1.00 97.44 90 GLY A CA 1
ATOM 716 C C . GLY A 1 90 ? -8.471 -18.128 3.828 1.00 97.44 90 GLY A C 1
ATOM 717 O O . GLY A 1 90 ? -9.545 -18.079 4.439 1.00 97.44 90 GLY A O 1
ATOM 718 N N . ASP A 1 91 ? -7.295 -17.802 4.378 1.00 96.50 91 ASP A N 1
ATOM 719 C CA . ASP A 1 91 ? -7.144 -17.401 5.780 1.00 96.50 91 ASP A CA 1
ATOM 720 C C . ASP A 1 91 ? -7.956 -16.142 6.098 1.00 96.50 91 ASP A C 1
ATOM 722 O O . ASP A 1 91 ? -8.144 -15.256 5.257 1.00 96.50 91 ASP A O 1
ATOM 726 N N . LEU A 1 92 ? -8.428 -16.064 7.342 1.00 94.88 92 LEU A N 1
ATOM 727 C CA . LEU A 1 92 ? -9.029 -14.861 7.902 1.00 94.88 92 LEU A CA 1
ATOM 728 C C . LEU A 1 92 ? -7.995 -14.148 8.768 1.00 94.88 92 LEU A C 1
ATOM 730 O O . LEU A 1 92 ? -7.424 -14.753 9.674 1.00 94.88 92 LEU A O 1
ATOM 734 N N . ILE A 1 93 ? -7.798 -12.860 8.513 1.00 91.81 93 ILE A N 1
ATOM 735 C CA . ILE A 1 93 ? -6.964 -11.990 9.336 1.00 91.81 93 ILE A CA 1
ATOM 736 C C . ILE A 1 93 ? -7.821 -10.910 9.980 1.00 91.81 93 ILE A C 1
ATOM 738 O O . ILE A 1 93 ? -8.719 -10.351 9.350 1.00 91.81 93 ILE A O 1
ATOM 742 N N . THR A 1 94 ? -7.521 -10.603 11.233 1.00 91.25 94 THR A N 1
ATOM 743 C CA . THR A 1 94 ? -8.163 -9.518 11.971 1.00 91.25 94 THR A CA 1
ATOM 744 C C . THR A 1 94 ? -7.221 -8.328 11.993 1.00 91.25 94 THR A C 1
ATOM 746 O O . THR A 1 94 ? -6.086 -8.439 12.453 1.00 91.25 94 THR A O 1
ATOM 749 N N . LEU A 1 95 ? -7.691 -7.191 11.494 1.00 90.69 95 LEU A N 1
ATOM 750 C CA . LEU A 1 95 ? -6.979 -5.923 11.524 1.00 90.69 95 LEU A CA 1
ATOM 751 C C . LEU A 1 95 ? -7.734 -4.969 12.443 1.00 90.69 95 LEU A C 1
ATOM 753 O O . LEU A 1 95 ? -8.913 -4.695 12.224 1.00 90.69 95 LEU A O 1
ATOM 757 N N . SER A 1 96 ? -7.052 -4.472 13.473 1.00 91.81 96 SER A N 1
ATOM 758 C CA . SER A 1 96 ? -7.524 -3.349 14.285 1.00 91.81 96 SER A CA 1
ATOM 759 C C . SER A 1 96 ? -7.455 -2.039 13.486 1.00 91.81 96 SER A C 1
ATOM 761 O O . SER A 1 96 ? -7.240 -2.080 12.274 1.00 91.81 96 SER A O 1
ATOM 763 N N . ILE A 1 97 ? -7.646 -0.877 14.122 1.00 94.56 97 ILE A N 1
ATOM 764 C CA . IL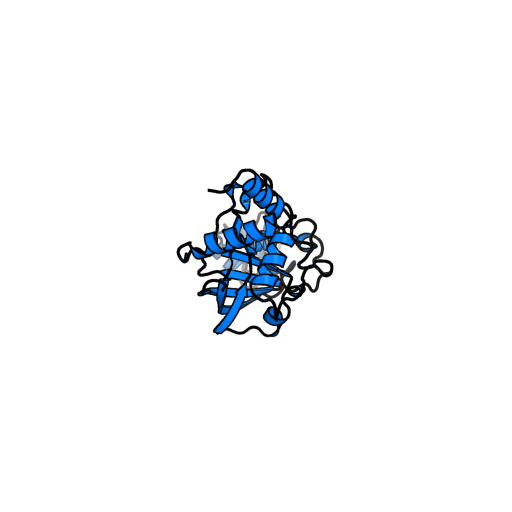E A 1 97 ? -7.504 0.416 13.436 1.00 94.56 97 ILE A CA 1
ATOM 765 C C . ILE A 1 97 ? -6.124 0.488 12.771 1.00 94.56 97 ILE A C 1
ATOM 767 O O . ILE A 1 97 ? -5.078 0.365 13.420 1.00 94.56 97 ILE A O 1
ATOM 771 N N . ARG A 1 98 ? -6.139 0.648 11.448 1.00 92.81 98 ARG A N 1
ATOM 772 C CA . ARG A 1 98 ? -4.952 0.765 10.605 1.00 92.81 98 ARG A CA 1
ATOM 773 C C . ARG A 1 98 ? -5.163 1.855 9.566 1.00 92.81 98 ARG A C 1
ATOM 775 O O . ARG A 1 98 ? -6.187 1.881 8.888 1.00 92.81 98 ARG A O 1
ATOM 782 N N . SER A 1 99 ? -4.152 2.703 9.410 1.00 94.31 99 SER A N 1
ATOM 783 C CA . SER A 1 99 ? -4.090 3.703 8.345 1.00 94.31 99 SER A CA 1
ATOM 784 C C . SER A 1 99 ? -3.917 3.051 6.982 1.00 94.31 99 SER A C 1
ATOM 786 O O . SER A 1 99 ? -3.074 2.169 6.795 1.00 94.31 99 SER A O 1
ATOM 788 N N . THR A 1 100 ? -4.690 3.498 6.011 1.00 95.56 100 THR A N 1
ATOM 789 C CA . THR A 1 100 ? -4.620 3.062 4.619 1.00 95.56 100 THR A CA 1
ATOM 790 C C . THR A 1 100 ? -4.719 4.276 3.709 1.00 95.56 100 THR A C 1
ATOM 792 O O . THR A 1 100 ? -5.119 5.352 4.142 1.00 95.56 100 THR A O 1
ATOM 795 N N . SER A 1 101 ? -4.358 4.115 2.444 1.00 94.81 101 SER A N 1
ATOM 796 C CA . SER A 1 101 ? -4.432 5.175 1.446 1.00 94.81 101 SER A CA 1
ATOM 797 C C . SER A 1 101 ? -5.205 4.703 0.223 1.00 94.81 101 SER A C 1
ATOM 799 O O . SER A 1 101 ? -5.123 3.538 -0.174 1.00 94.81 101 SER A O 1
ATOM 801 N N . ARG A 1 102 ? -5.921 5.622 -0.428 1.00 90.69 102 ARG A N 1
ATOM 802 C CA . ARG A 1 102 ? -6.466 5.406 -1.781 1.00 90.69 102 ARG A CA 1
ATOM 803 C C . ARG A 1 102 ? -5.388 5.400 -2.865 1.00 90.69 102 ARG A C 1
ATOM 805 O O . ARG A 1 102 ? -5.656 5.002 -3.998 1.00 90.69 102 ARG A O 1
ATOM 812 N N . ILE A 1 103 ? -4.179 5.826 -2.526 1.00 90.25 103 ILE A N 1
ATOM 813 C CA . ILE A 1 103 ? -3.035 5.915 -3.421 1.00 90.25 103 ILE A CA 1
ATOM 814 C C . ILE A 1 103 ? -2.115 4.731 -3.151 1.00 90.25 103 ILE A C 1
ATOM 816 O O . ILE A 1 103 ? -1.792 4.417 -2.008 1.00 90.25 103 ILE A O 1
ATOM 820 N N . ASP A 1 104 ? -1.652 4.090 -4.223 1.00 87.94 104 ASP A N 1
ATOM 821 C CA . ASP A 1 104 ? -0.617 3.062 -4.135 1.00 87.94 104 ASP A CA 1
ATOM 822 C C . ASP A 1 104 ? 0.735 3.732 -3.822 1.00 87.94 104 ASP A C 1
ATOM 824 O O . ASP A 1 104 ? 1.535 4.040 -4.710 1.00 87.94 104 ASP A O 1
ATOM 828 N N . LEU A 1 105 ? 0.963 4.026 -2.537 1.00 83.25 105 LEU A N 1
ATOM 829 C CA . LEU A 1 105 ? 2.204 4.634 -2.052 1.00 83.25 105 LEU A CA 1
ATOM 830 C C . LEU A 1 105 ? 3.415 3.738 -2.340 1.00 83.25 105 LEU A C 1
ATOM 832 O O . LEU A 1 105 ? 4.502 4.254 -2.584 1.00 83.25 105 LEU A O 1
ATOM 836 N N . MET A 1 106 ? 3.238 2.413 -2.398 1.00 81.88 106 MET A N 1
ATOM 837 C CA . MET A 1 106 ? 4.325 1.488 -2.724 1.00 81.88 106 MET A CA 1
ATOM 838 C C . MET A 1 106 ? 4.811 1.678 -4.166 1.00 81.88 106 MET A C 1
ATOM 840 O O . MET A 1 106 ? 6.013 1.620 -4.417 1.00 81.88 106 MET A O 1
ATOM 844 N N . ALA A 1 107 ? 3.917 2.005 -5.103 1.00 82.75 107 ALA A N 1
ATOM 845 C CA . ALA A 1 107 ? 4.314 2.373 -6.461 1.00 82.75 107 ALA A CA 1
ATOM 846 C C . ALA A 1 107 ? 5.159 3.663 -6.507 1.00 82.75 107 ALA A C 1
ATOM 848 O O . ALA A 1 107 ? 6.094 3.741 -7.305 1.00 82.75 107 ALA A O 1
ATOM 849 N N . LYS A 1 108 ? 4.872 4.658 -5.652 1.00 83.88 108 LYS A N 1
ATOM 850 C CA . LYS A 1 108 ? 5.718 5.863 -5.513 1.00 83.88 108 LYS A CA 1
ATOM 851 C C . LYS A 1 108 ? 7.097 5.510 -4.936 1.00 83.88 108 LYS A C 1
ATOM 853 O O . LYS A 1 108 ? 8.111 6.006 -5.428 1.00 83.88 108 LYS A O 1
ATOM 858 N N . ILE A 1 109 ? 7.142 4.622 -3.936 1.00 79.12 109 ILE A N 1
ATOM 859 C CA . ILE A 1 109 ? 8.389 4.146 -3.311 1.00 79.12 109 ILE A CA 1
ATOM 860 C C . ILE A 1 109 ? 9.259 3.395 -4.329 1.00 79.12 109 ILE A C 1
ATOM 862 O O . ILE A 1 109 ? 10.437 3.718 -4.473 1.00 79.12 109 ILE A O 1
ATOM 866 N N . ASP A 1 110 ? 8.686 2.449 -5.081 1.00 78.56 110 ASP A N 1
ATOM 867 C CA . ASP A 1 110 ? 9.391 1.689 -6.126 1.00 78.56 110 ASP A CA 1
ATOM 868 C C . ASP A 1 110 ? 10.001 2.623 -7.195 1.00 78.56 110 ASP A C 1
ATOM 870 O O . ASP A 1 110 ? 11.120 2.407 -7.667 1.00 78.56 110 ASP A O 1
ATOM 874 N N . ARG A 1 111 ? 9.306 3.719 -7.535 1.00 78.06 111 ARG A N 1
ATOM 875 C CA . ARG A 1 111 ? 9.789 4.751 -8.472 1.00 78.06 111 ARG A CA 1
ATOM 876 C C . ARG A 1 111 ? 10.723 5.792 -7.848 1.00 78.06 111 ARG A C 1
ATOM 878 O O . ARG A 1 111 ? 11.203 6.661 -8.568 1.00 78.06 111 ARG A O 1
ATOM 885 N N . GLN A 1 112 ? 11.008 5.696 -6.550 1.00 75.56 112 GLN A N 1
ATOM 886 C CA . GLN A 1 112 ? 11.828 6.655 -5.801 1.00 75.56 112 GLN A CA 1
ATOM 887 C C . GLN A 1 112 ? 11.303 8.098 -5.873 1.00 75.56 112 GLN A C 1
ATOM 889 O O . GLN A 1 112 ? 12.074 9.053 -5.851 1.00 75.56 112 GLN A O 1
ATOM 894 N N . GLU A 1 113 ? 9.982 8.268 -5.933 1.00 77.19 113 GLU A N 1
ATOM 895 C CA . GLU A 1 113 ? 9.337 9.587 -6.038 1.00 77.19 113 GLU A CA 1
ATOM 896 C C . GLU A 1 113 ? 9.297 10.346 -4.702 1.00 77.19 113 GLU A C 1
ATOM 898 O O . GLU A 1 113 ? 8.898 11.508 -4.667 1.00 77.19 113 GLU A O 1
ATOM 903 N N . GLY A 1 114 ? 9.739 9.707 -3.615 1.00 72.94 114 GLY A N 1
ATOM 904 C CA . GLY A 1 114 ? 9.624 10.227 -2.258 1.00 72.94 114 GLY A CA 1
ATOM 905 C C . GLY A 1 114 ? 8.193 10.107 -1.731 1.00 72.94 114 GLY A C 1
ATOM 906 O O . GLY A 1 114 ? 7.213 10.337 -2.438 1.00 72.94 114 GLY A O 1
ATOM 907 N N . VAL A 1 115 ? 8.063 9.720 -0.466 1.00 77.12 115 VAL A N 1
ATOM 908 C CA . VAL A 1 115 ? 6.779 9.641 0.238 1.00 77.12 115 VAL A CA 1
ATOM 909 C C . VAL A 1 115 ? 6.992 10.211 1.632 1.00 77.12 115 VAL A C 1
ATOM 911 O O . VAL A 1 115 ? 7.882 9.749 2.349 1.00 77.12 115 VAL A O 1
ATOM 914 N N . GLN A 1 116 ? 6.179 11.210 1.977 1.00 78.38 116 GLN A N 1
ATOM 915 C CA . GLN A 1 116 ? 6.256 11.926 3.248 1.00 78.38 116 GLN A CA 1
ATOM 916 C C . GLN A 1 116 ? 6.029 10.993 4.440 1.00 78.38 116 GLN A C 1
ATOM 918 O O . GLN A 1 116 ? 5.143 10.139 4.411 1.00 78.38 116 GLN A O 1
ATOM 923 N N . GLY A 1 117 ? 6.850 11.142 5.478 1.00 71.06 117 GLY A N 1
ATOM 924 C CA . GLY A 1 117 ? 6.842 10.294 6.674 1.00 71.06 117 GLY A CA 1
ATOM 925 C C . GLY A 1 117 ? 7.650 9.000 6.529 1.00 71.06 117 GLY A C 1
ATOM 926 O O . GLY A 1 117 ? 7.823 8.278 7.509 1.00 71.06 117 GLY A O 1
ATOM 927 N N . LEU A 1 118 ? 8.192 8.717 5.339 1.00 68.44 118 LEU A N 1
ATOM 928 C CA . LEU A 1 118 ? 8.995 7.524 5.046 1.00 68.44 118 LEU A CA 1
ATOM 929 C C . LEU A 1 118 ? 10.433 7.862 4.629 1.00 68.44 118 LEU A C 1
ATOM 931 O O . LEU A 1 118 ? 11.197 6.968 4.278 1.00 68.44 118 LEU A O 1
ATOM 935 N N . GLU A 1 119 ? 10.832 9.134 4.639 1.00 60.03 119 GLU A N 1
ATOM 936 C CA . GLU A 1 119 ? 12.149 9.568 4.149 1.00 60.03 119 GLU A CA 1
ATOM 937 C C . GLU A 1 119 ? 13.296 9.224 5.096 1.00 60.03 119 GLU A C 1
ATOM 939 O O . GLU A 1 119 ? 14.444 9.126 4.667 1.00 60.03 119 GLU A O 1
ATOM 944 N N . LYS A 1 120 ? 12.994 9.065 6.389 1.00 49.66 120 LYS A N 1
ATOM 945 C CA . LYS A 1 120 ? 13.967 8.648 7.412 1.00 49.66 120 LYS A CA 1
ATOM 946 C C . LYS A 1 120 ? 14.208 7.146 7.424 1.00 49.66 120 LYS A C 1
ATOM 948 O O . LYS A 1 120 ? 15.159 6.690 8.052 1.00 49.66 120 LYS A O 1
ATOM 953 N N . ASP A 1 121 ? 13.339 6.397 6.763 1.00 56.50 121 ASP A N 1
ATOM 954 C CA . ASP A 1 121 ? 13.500 4.971 6.629 1.00 56.50 121 ASP A CA 1
ATOM 955 C C . ASP A 1 121 ? 14.455 4.675 5.471 1.00 56.50 121 ASP A C 1
ATOM 957 O O . ASP A 1 121 ? 14.413 5.296 4.409 1.00 56.50 121 ASP A O 1
ATOM 961 N N . ASP A 1 122 ? 15.301 3.671 5.675 1.00 56.81 122 ASP A N 1
ATOM 962 C CA . ASP A 1 122 ? 16.319 3.166 4.747 1.00 56.81 122 ASP A CA 1
ATOM 963 C C . ASP A 1 122 ? 15.786 2.734 3.353 1.00 56.81 122 ASP A C 1
ATOM 965 O O . ASP A 1 122 ? 16.554 2.218 2.539 1.00 56.81 122 ASP A O 1
ATOM 969 N N . TYR A 1 123 ? 14.494 2.941 3.051 1.00 60.34 123 TYR A N 1
ATOM 970 C CA . TYR A 1 123 ? 13.837 2.623 1.776 1.00 60.34 123 TYR A CA 1
ATOM 971 C C . TYR A 1 123 ? 14.550 3.241 0.571 1.00 60.34 123 TYR A C 1
ATOM 973 O O . TYR A 1 123 ? 14.667 2.593 -0.469 1.00 60.34 123 TYR A O 1
ATOM 981 N N . TYR A 1 124 ? 15.025 4.483 0.707 1.00 58.06 124 TYR A N 1
ATOM 982 C CA . TYR A 1 124 ? 15.599 5.256 -0.400 1.00 58.06 124 TYR A CA 1
ATOM 983 C C . TYR A 1 124 ? 17.131 5.254 -0.421 1.00 58.06 124 TYR A C 1
ATOM 985 O O . TYR A 1 124 ? 17.731 5.464 -1.473 1.00 58.06 124 TYR A O 1
ATOM 993 N N . THR A 1 125 ? 17.774 5.030 0.727 1.00 54.34 125 THR A N 1
ATOM 994 C CA . THR A 1 125 ? 19.210 5.294 0.919 1.00 54.34 125 THR A CA 1
ATOM 995 C C . THR A 1 125 ? 20.051 4.043 1.154 1.00 54.34 125 THR A C 1
ATOM 997 O O . THR A 1 125 ? 21.270 4.108 0.992 1.00 54.34 125 THR A O 1
ATOM 1000 N N . ASN A 1 126 ? 19.441 2.895 1.481 1.00 56.31 126 ASN A N 1
ATOM 1001 C CA . ASN A 1 126 ? 20.175 1.676 1.812 1.00 56.31 126 ASN A CA 1
ATOM 1002 C C . ASN A 1 126 ? 19.809 0.483 0.903 1.00 56.31 126 ASN A C 1
ATOM 1004 O O . ASN A 1 126 ? 19.068 -0.429 1.288 1.00 56.31 126 ASN A O 1
ATOM 1008 N N . PRO A 1 127 ? 20.375 0.421 -0.314 1.00 50.31 127 PRO A N 1
ATOM 1009 C CA . PRO A 1 127 ? 20.047 -0.612 -1.292 1.00 50.31 127 PRO A CA 1
ATOM 1010 C C . PRO A 1 127 ? 20.620 -1.999 -0.996 1.00 50.31 127 PRO A C 1
ATOM 1012 O O . PRO A 1 127 ? 20.337 -2.927 -1.745 1.00 50.31 127 PRO A O 1
ATOM 1015 N N . ASN A 1 128 ? 21.388 -2.165 0.083 1.00 49.47 128 ASN A N 1
ATOM 1016 C CA . ASN A 1 128 ? 21.978 -3.447 0.480 1.00 49.47 128 ASN A CA 1
ATOM 1017 C C . ASN A 1 128 ? 21.710 -3.822 1.944 1.00 49.47 128 ASN A C 1
ATOM 1019 O O . ASN A 1 128 ? 21.969 -4.957 2.325 1.00 49.47 128 ASN A O 1
ATOM 1023 N N . GLY A 1 129 ? 21.228 -2.898 2.773 1.00 43.47 129 GLY A N 1
ATOM 1024 C CA . GLY A 1 129 ? 21.388 -3.006 4.221 1.00 43.47 129 GLY A CA 1
ATOM 1025 C C . GLY A 1 129 ? 20.114 -3.134 5.029 1.00 43.47 129 GLY A C 1
ATOM 1026 O O . GLY A 1 129 ? 20.189 -2.916 6.226 1.00 43.47 129 GLY A O 1
ATOM 1027 N N . ASN A 1 130 ? 18.989 -3.540 4.440 1.00 49.94 130 ASN A N 1
ATOM 1028 C CA . ASN A 1 130 ? 17.904 -4.083 5.247 1.00 49.94 130 ASN A CA 1
ATOM 1029 C C . ASN A 1 130 ? 17.226 -5.274 4.575 1.00 49.94 130 ASN A C 1
ATOM 1031 O O . ASN A 1 130 ? 16.563 -5.149 3.547 1.00 49.94 130 ASN A O 1
ATOM 1035 N N . ASP A 1 131 ? 17.345 -6.418 5.242 1.00 52.62 131 ASP A N 1
ATOM 1036 C CA . ASP A 1 131 ? 16.556 -7.641 5.072 1.00 52.62 131 ASP A CA 1
ATOM 1037 C C . ASP A 1 131 ? 15.085 -7.447 5.512 1.00 52.62 131 ASP A C 1
ATOM 1039 O O . ASP A 1 131 ? 14.381 -8.408 5.831 1.00 52.62 131 ASP A O 1
ATOM 1043 N N . TYR A 1 132 ? 14.592 -6.202 5.564 1.00 58.50 132 TYR A N 1
ATOM 1044 C CA . TYR A 1 132 ? 13.202 -5.931 5.897 1.00 58.50 132 TYR A CA 1
ATOM 1045 C C . TYR A 1 132 ? 12.338 -6.385 4.734 1.00 58.50 132 TYR A C 1
ATOM 1047 O O . TYR A 1 132 ? 12.215 -5.738 3.698 1.00 58.50 132 TYR A O 1
ATOM 1055 N N . ARG A 1 133 ? 11.742 -7.552 4.924 1.00 73.88 133 ARG A N 1
ATOM 1056 C CA . ARG A 1 133 ? 10.655 -8.031 4.095 1.00 73.88 133 ARG A CA 1
ATOM 1057 C C . ARG A 1 133 ? 9.423 -7.187 4.429 1.00 73.88 133 ARG A C 1
ATOM 1059 O O . ARG A 1 133 ? 9.210 -6.863 5.596 1.00 73.88 133 ARG A O 1
ATOM 1066 N N . PHE A 1 134 ? 8.621 -6.816 3.436 1.00 83.94 134 PHE A N 1
ATOM 1067 C CA . PHE A 1 134 ? 7.384 -6.057 3.667 1.00 83.94 134 PHE A CA 1
ATOM 1068 C C . PHE A 1 134 ? 6.149 -6.912 3.445 1.00 83.94 134 PHE A C 1
ATOM 1070 O O . PHE A 1 134 ? 6.175 -7.882 2.678 1.00 83.94 134 PHE A O 1
ATOM 1077 N N . ILE A 1 135 ? 5.059 -6.501 4.079 1.00 90.00 135 ILE A N 1
ATOM 1078 C CA . ILE A 1 135 ? 3.713 -6.916 3.707 1.00 90.00 135 ILE A CA 1
ATOM 1079 C C . ILE A 1 135 ? 3.028 -5.707 3.090 1.00 90.00 135 ILE A C 1
ATOM 1081 O O . ILE A 1 135 ? 2.954 -4.654 3.715 1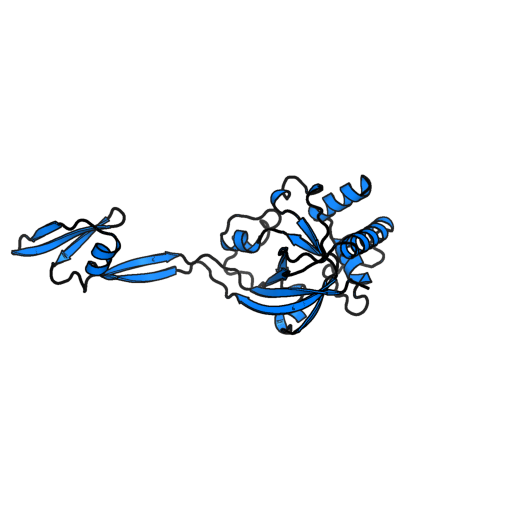.00 90.00 135 ILE A O 1
ATOM 1085 N N . GLU A 1 136 ? 2.551 -5.856 1.862 1.00 93.19 136 GLU A N 1
ATOM 1086 C CA . GLU A 1 136 ? 1.683 -4.886 1.202 1.00 93.19 136 GLU A CA 1
ATOM 1087 C C . GLU A 1 136 ? 0.258 -5.437 1.227 1.00 93.19 136 GLU A C 1
ATOM 1089 O O . GLU A 1 136 ? -0.021 -6.481 0.644 1.00 93.19 136 GLU A O 1
ATOM 1094 N N . TYR A 1 137 ? -0.644 -4.745 1.906 1.00 95.75 137 TYR A N 1
ATOM 1095 C CA . TYR A 1 137 ? -2.060 -5.068 1.943 1.00 95.75 137 TYR A CA 1
ATOM 1096 C C . TYR A 1 137 ? -2.777 -4.309 0.828 1.00 95.75 137 TYR A C 1
ATOM 1098 O O . TYR A 1 137 ? -2.735 -3.077 0.769 1.00 95.75 137 TYR A O 1
ATOM 1106 N N . ARG A 1 138 ? -3.462 -5.054 -0.039 1.00 97.12 138 ARG A N 1
ATOM 1107 C CA . ARG A 1 138 ? -4.357 -4.526 -1.072 1.00 97.12 138 ARG A CA 1
ATOM 1108 C C . ARG A 1 138 ? -5.782 -4.912 -0.725 1.00 97.12 138 ARG A C 1
ATOM 1110 O O . ARG A 1 138 ? -6.205 -6.041 -0.967 1.00 97.12 138 ARG A O 1
ATOM 1117 N N . PHE A 1 139 ? -6.522 -3.980 -0.149 1.00 98.00 139 PHE A N 1
ATOM 1118 C CA . PHE A 1 139 ? -7.925 -4.185 0.183 1.00 98.00 139 PHE A CA 1
ATOM 1119 C C . PHE A 1 139 ? -8.746 -4.054 -1.094 1.00 98.00 139 PHE A C 1
ATOM 1121 O O . PHE A 1 139 ? -8.859 -2.962 -1.637 1.00 98.00 139 PHE A O 1
ATOM 1128 N N . LEU A 1 140 ? -9.295 -5.161 -1.588 1.00 97.88 140 LEU A N 1
ATOM 1129 C CA . LEU A 1 140 ? -10.223 -5.186 -2.721 1.00 97.88 140 LEU A CA 1
ATOM 1130 C C . LEU A 1 140 ? -11.629 -4.769 -2.296 1.00 97.88 140 LEU A C 1
ATOM 1132 O O . LEU A 1 140 ? -12.378 -4.201 -3.086 1.00 97.88 140 LEU A O 1
ATOM 1136 N N . SER A 1 141 ? -11.978 -5.045 -1.041 1.00 98.00 141 SER A N 1
ATOM 1137 C CA . SER A 1 141 ? -13.174 -4.513 -0.414 1.00 98.00 141 SER A CA 1
ATOM 1138 C C . SER A 1 141 ? -12.938 -4.205 1.060 1.00 98.00 141 SER A C 1
ATOM 1140 O O . SER A 1 141 ? -12.228 -4.933 1.756 1.00 98.00 141 SER A O 1
ATOM 1142 N N . SER A 1 142 ? -13.510 -3.102 1.540 1.00 97.88 142 SER A N 1
ATOM 1143 C CA . SER A 1 142 ? -13.397 -2.678 2.936 1.00 97.88 142 SER A CA 1
ATOM 1144 C C . SER A 1 142 ? -14.531 -1.745 3.329 1.00 97.88 142 SER A C 1
ATOM 1146 O O . SER A 1 142 ? -15.053 -0.997 2.502 1.00 97.88 142 SER A O 1
ATOM 1148 N N . LYS A 1 143 ? -14.860 -1.740 4.619 1.00 98.12 143 LYS A N 1
ATOM 1149 C CA . LYS A 1 143 ? -15.413 -0.552 5.267 1.00 98.12 143 LYS A CA 1
ATOM 1150 C C . LYS A 1 143 ? -14.252 0.333 5.710 1.00 98.12 143 LYS A C 1
ATOM 1152 O O . LYS A 1 143 ? -13.228 -0.191 6.154 1.00 98.12 143 LYS A O 1
ATOM 1157 N N . SER A 1 144 ? -14.369 1.641 5.553 1.00 97.94 144 SER A N 1
ATOM 1158 C CA . SE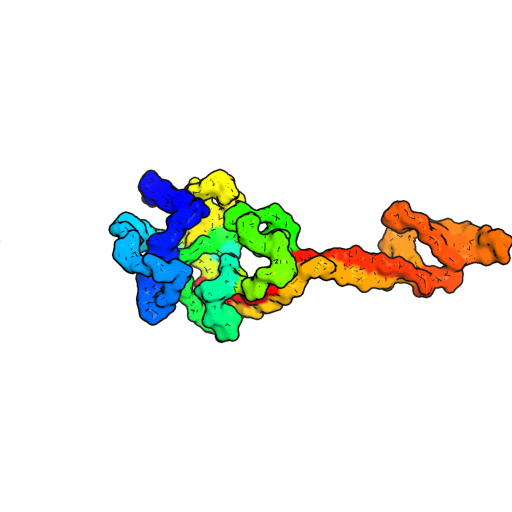R A 1 144 ? -13.286 2.565 5.883 1.00 97.94 144 SER A CA 1
ATOM 1159 C C . SER A 1 144 ? -13.816 3.932 6.278 1.00 97.94 144 SER A C 1
ATOM 1161 O O . SER A 1 144 ? -14.858 4.367 5.796 1.00 97.94 144 SER A O 1
ATOM 1163 N N . LEU A 1 145 ? -13.103 4.601 7.173 1.00 97.31 145 LEU A N 1
ATOM 1164 C CA . LEU A 1 145 ? -13.405 5.950 7.623 1.00 97.31 145 LEU A CA 1
ATOM 1165 C C . LEU A 1 145 ? -12.394 6.918 7.014 1.00 97.31 145 LEU A C 1
ATOM 1167 O O . LEU A 1 145 ? -11.221 6.886 7.377 1.00 97.31 145 LEU A O 1
ATOM 1171 N N . ASP A 1 146 ? -12.862 7.793 6.131 1.00 96.81 146 ASP A N 1
ATOM 1172 C CA . ASP A 1 146 ? -12.054 8.888 5.598 1.00 96.81 146 ASP A CA 1
ATOM 1173 C C . ASP A 1 146 ? -11.764 9.929 6.690 1.00 96.81 146 ASP A C 1
ATOM 1175 O O . ASP A 1 146 ? -12.681 10.491 7.302 1.00 96.81 146 ASP A O 1
ATOM 1179 N N . ILE A 1 147 ? -10.474 10.157 6.944 1.00 96.06 147 ILE A N 1
ATOM 1180 C CA . ILE A 1 147 ? -9.971 11.165 7.882 1.00 96.06 147 ILE A CA 1
ATOM 1181 C C . ILE A 1 147 ? -9.083 12.204 7.187 1.00 96.06 147 ILE A C 1
ATOM 1183 O O . ILE A 1 147 ? -8.503 13.055 7.864 1.00 96.06 147 ILE A O 1
ATOM 1187 N N . SER A 1 148 ? -9.003 12.192 5.852 1.00 94.75 148 SER A N 1
ATOM 1188 C CA . SER A 1 148 ? -8.085 13.035 5.082 1.00 94.75 148 SER A CA 1
ATOM 1189 C C . SER A 1 148 ? -8.354 14.529 5.269 1.00 94.75 148 SER A C 1
ATOM 1191 O O . SER A 1 148 ? -7.447 15.347 5.149 1.00 94.75 148 SER A O 1
ATOM 1193 N N . ALA A 1 149 ? -9.589 14.899 5.621 1.00 94.25 149 ALA A N 1
ATOM 1194 C CA . ALA A 1 149 ? -9.969 16.272 5.945 1.00 94.25 149 ALA A CA 1
ATOM 1195 C C . ALA A 1 149 ? -9.242 16.842 7.180 1.00 94.25 149 ALA A C 1
ATOM 1197 O O . ALA A 1 149 ? -9.228 18.058 7.367 1.00 94.25 149 ALA A O 1
ATOM 1198 N N . TYR A 1 150 ? -8.660 15.982 8.022 1.00 93.94 150 TYR A N 1
ATOM 1199 C CA . TYR A 1 150 ? -7.919 16.363 9.229 1.00 93.94 150 TYR A CA 1
ATOM 1200 C C . TYR A 1 150 ? -6.404 16.208 9.069 1.00 93.94 150 TYR A C 1
ATOM 1202 O O . TYR A 1 150 ? -5.669 16.417 10.039 1.00 93.94 150 TYR A O 1
ATOM 1210 N N . ALA A 1 151 ? -5.940 15.799 7.884 1.00 92.25 151 ALA A N 1
ATOM 1211 C CA . ALA A 1 151 ? -4.534 15.531 7.632 1.00 92.25 151 ALA A CA 1
ATOM 1212 C C . ALA A 1 151 ? -3.704 16.818 7.768 1.00 92.25 151 ALA A C 1
ATOM 1214 O O . ALA A 1 151 ? -4.110 17.867 7.254 1.00 92.25 151 ALA A O 1
ATOM 1215 N N . PRO A 1 152 ? -2.528 16.760 8.420 1.00 91.75 152 PRO A N 1
ATOM 1216 C CA . PRO A 1 152 ? -1.523 17.804 8.276 1.00 91.75 152 PRO A CA 1
ATOM 1217 C C . PRO A 1 152 ? -1.238 18.076 6.793 1.00 91.75 152 PRO A C 1
ATOM 1219 O O . PRO A 1 152 ? -1.240 17.151 5.982 1.00 91.75 152 PRO A O 1
ATOM 1222 N N . GLU A 1 153 ? -0.946 19.329 6.434 1.00 90.25 153 GLU A N 1
ATOM 1223 C CA . GLU A 1 153 ? -0.723 19.740 5.035 1.00 90.25 153 GLU A CA 1
ATOM 1224 C C . GLU A 1 153 ? 0.330 18.872 4.324 1.00 90.25 153 GLU A C 1
ATOM 1226 O O . GLU A 1 153 ? 0.166 18.516 3.159 1.00 90.25 153 GLU A O 1
ATOM 1231 N N . ILE A 1 154 ? 1.364 18.454 5.057 1.00 88.25 154 ILE A N 1
ATOM 1232 C CA . ILE A 1 154 ? 2.449 17.597 4.564 1.00 88.25 154 ILE A CA 1
ATOM 1233 C C . ILE A 1 154 ? 2.018 16.164 4.206 1.00 88.25 154 ILE A C 1
ATOM 1235 O O . ILE A 1 154 ? 2.720 15.504 3.447 1.00 88.25 154 ILE A O 1
ATOM 1239 N N . TYR A 1 155 ? 0.879 15.687 4.716 1.00 89.19 155 TYR A N 1
ATOM 1240 C CA . TYR A 1 155 ? 0.333 14.351 4.441 1.00 89.19 155 TYR A CA 1
ATOM 1241 C C . TYR A 1 155 ? -1.007 14.405 3.696 1.00 89.19 155 TYR A C 1
ATOM 1243 O O . TYR A 1 155 ? -1.622 13.368 3.446 1.00 89.19 155 TYR A O 1
ATOM 1251 N N . ALA A 1 156 ? -1.475 15.598 3.316 1.00 87.94 156 ALA A N 1
ATOM 1252 C CA . ALA A 1 156 ? -2.763 15.779 2.651 1.00 87.94 156 ALA A CA 1
ATOM 1253 C C . ALA A 1 156 ? -2.853 15.012 1.320 1.00 87.94 156 ALA A C 1
ATOM 1255 O O . ALA A 1 156 ? -3.933 14.568 0.927 1.00 87.94 156 ALA A O 1
ATOM 1256 N N . ASP A 1 157 ? -1.719 14.807 0.644 1.00 86.44 157 ASP A N 1
ATOM 1257 C CA . ASP A 1 157 ? -1.651 14.045 -0.600 1.00 86.44 157 ASP A CA 1
ATOM 1258 C C . ASP A 1 157 ? -1.775 12.531 -0.396 1.00 86.44 157 ASP A C 1
ATOM 1260 O O . ASP A 1 157 ? -1.882 11.827 -1.391 1.00 86.44 157 ASP A O 1
ATOM 1264 N N . GLN A 1 158 ? -1.776 12.018 0.839 1.00 89.12 158 GLN A N 1
ATOM 1265 C CA . GLN A 1 158 ? -1.891 10.584 1.117 1.00 89.12 158 GLN A CA 1
ATOM 1266 C C . GLN A 1 158 ? -3.340 10.098 1.174 1.00 89.12 158 GLN A C 1
ATOM 1268 O O . GLN A 1 158 ? -3.553 8.890 1.092 1.00 89.12 158 GLN A O 1
ATOM 1273 N N . ALA A 1 159 ? -4.329 10.999 1.262 1.00 92.25 159 ALA A N 1
ATOM 1274 C CA . ALA A 1 159 ? -5.758 10.658 1.297 1.00 92.25 159 ALA A CA 1
ATOM 1275 C C . ALA A 1 159 ? -6.060 9.499 2.272 1.00 92.25 159 ALA A C 1
ATOM 1277 O O . ALA A 1 159 ? -6.513 8.424 1.863 1.00 92.25 159 ALA A O 1
ATOM 1278 N N . GLU A 1 160 ? -5.694 9.698 3.540 1.00 94.19 160 GLU A N 1
ATOM 1279 C CA . GLU A 1 160 ? -5.721 8.644 4.550 1.00 94.19 160 GLU A CA 1
ATOM 1280 C C . GLU A 1 160 ? -7.147 8.234 4.944 1.00 94.19 160 GLU A C 1
ATOM 1282 O O . GLU A 1 160 ? -7.987 9.062 5.301 1.00 94.19 160 GLU A O 1
ATOM 1287 N N . GLU A 1 161 ? -7.384 6.922 4.948 1.00 97.12 161 GLU A N 1
ATOM 1288 C CA . GLU A 1 161 ? -8.589 6.303 5.489 1.00 97.12 161 GLU A CA 1
ATOM 1289 C C . GLU A 1 161 ? -8.226 5.240 6.530 1.00 97.12 161 GLU A C 1
ATOM 1291 O O . GLU A 1 161 ? -7.279 4.466 6.357 1.00 97.12 161 GLU A O 1
ATOM 1296 N N . LEU A 1 162 ? -9.012 5.152 7.599 1.00 97.50 162 LEU A N 1
ATOM 1297 C CA . LEU A 1 162 ? -8.863 4.126 8.626 1.00 97.50 162 LEU A CA 1
ATOM 1298 C C . LEU A 1 162 ? -9.702 2.898 8.283 1.00 97.50 162 LEU A C 1
ATOM 1300 O O . LEU A 1 162 ? -10.887 3.014 7.968 1.00 97.50 162 LEU A O 1
ATOM 1304 N N . VAL A 1 163 ? -9.112 1.714 8.416 1.00 97.19 163 VAL A N 1
ATOM 1305 C CA . VAL A 1 163 ? -9.817 0.429 8.323 1.00 97.19 163 VAL A CA 1
ATOM 1306 C C . VAL A 1 163 ? -9.745 -0.318 9.644 1.00 97.19 163 VAL A C 1
ATOM 1308 O O . VAL A 1 163 ? -8.794 -0.145 10.404 1.00 97.19 163 VAL A O 1
ATOM 1311 N N . ALA A 1 164 ? -10.748 -1.152 9.907 1.00 95.81 164 ALA A N 1
ATOM 1312 C CA . ALA A 1 164 ? -10.779 -2.063 11.042 1.00 95.81 164 ALA A CA 1
ATOM 1313 C C . ALA A 1 164 ? -11.798 -3.178 10.752 1.00 95.81 164 ALA A C 1
ATOM 1315 O O . ALA A 1 164 ? -12.946 -2.889 10.414 1.00 95.81 164 ALA A O 1
ATOM 1316 N N . GLY A 1 165 ? -11.400 -4.445 10.854 1.00 95.56 165 GLY A N 1
ATOM 1317 C CA . GLY A 1 165 ? -12.263 -5.566 10.483 1.00 95.56 165 GLY A CA 1
ATOM 1318 C C . GLY A 1 165 ? -11.563 -6.909 10.395 1.00 95.56 165 GLY A C 1
ATOM 1319 O O . GLY A 1 165 ? -10.349 -7.028 10.548 1.00 95.56 165 GLY A O 1
ATOM 1320 N N . THR A 1 166 ? -12.354 -7.932 10.097 1.00 96.06 166 THR A N 1
ATOM 1321 C CA . THR A 1 166 ? -11.850 -9.233 9.658 1.00 96.06 166 THR A CA 1
ATOM 1322 C C . THR A 1 166 ? -11.886 -9.293 8.137 1.00 96.06 166 THR A C 1
ATOM 1324 O O . THR A 1 166 ? -12.912 -8.993 7.521 1.00 96.06 166 THR A O 1
ATOM 1327 N N . TYR A 1 167 ? -10.786 -9.733 7.537 1.00 97.38 167 TYR A N 1
ATOM 1328 C CA . TYR A 1 167 ? -10.604 -9.834 6.095 1.00 97.38 167 TYR A CA 1
ATOM 1329 C C . TYR A 1 167 ? -10.193 -11.245 5.702 1.00 97.38 167 TYR A C 1
ATOM 1331 O O . TYR A 1 167 ? -9.443 -11.902 6.420 1.00 97.38 167 TYR A O 1
ATOM 1339 N N . ARG A 1 168 ? -10.651 -11.701 4.539 1.00 98.19 168 ARG A N 1
ATOM 1340 C CA . ARG A 1 168 ? -10.177 -12.935 3.915 1.00 98.19 168 ARG A CA 1
ATOM 1341 C C . ARG A 1 168 ? -9.026 -12.630 2.973 1.00 98.19 168 ARG A C 1
ATOM 1343 O O . ARG A 1 168 ? -9.146 -11.745 2.129 1.00 98.19 168 ARG A O 1
ATOM 1350 N N . ILE A 1 169 ? -7.955 -13.409 3.064 1.00 98.25 169 ILE A N 1
ATOM 1351 C CA . ILE A 1 169 ? -6.898 -13.406 2.057 1.00 98.25 169 ILE A CA 1
ATOM 1352 C C . ILE A 1 169 ? -7.414 -14.137 0.822 1.00 98.25 169 ILE A C 1
ATOM 1354 O O . ILE A 1 169 ? -7.691 -15.332 0.879 1.00 98.25 169 ILE A O 1
ATOM 1358 N N . VAL A 1 170 ? -7.544 -13.436 -0.298 1.00 98.38 170 VAL A N 1
ATOM 1359 C CA . VAL A 1 170 ? -8.043 -14.033 -1.551 1.00 98.38 170 VAL A CA 1
ATOM 1360 C C . VAL A 1 170 ? -6.950 -14.292 -2.573 1.00 98.38 170 VAL A C 1
ATOM 1362 O O . VAL A 1 170 ? -7.161 -15.047 -3.515 1.00 98.38 170 VAL A O 1
ATOM 1365 N N . LYS A 1 171 ? -5.786 -13.664 -2.395 1.00 98.25 171 LYS A N 1
ATOM 1366 C CA . LYS A 1 171 ? -4.615 -13.870 -3.243 1.00 98.25 171 LYS A CA 1
ATOM 1367 C C . LYS A 1 171 ? -3.349 -13.463 -2.504 1.00 98.25 171 LYS A C 1
ATOM 1369 O O . LYS A 1 171 ? -3.354 -12.464 -1.779 1.00 98.25 171 LYS A O 1
ATOM 1374 N N . ILE A 1 172 ? -2.257 -14.183 -2.745 1.00 96.69 172 ILE A N 1
ATOM 1375 C CA . ILE A 1 172 ? -0.916 -13.785 -2.301 1.00 96.69 172 ILE A CA 1
ATOM 1376 C C . ILE A 1 172 ? 0.034 -13.708 -3.501 1.00 96.69 172 ILE A C 1
ATOM 1378 O O . ILE A 1 172 ? 0.118 -14.626 -4.312 1.00 96.69 172 ILE A O 1
ATOM 1382 N N . GLU A 1 173 ? 0.801 -12.623 -3.603 1.00 95.50 173 GLU A N 1
ATOM 1383 C CA . GLU A 1 173 ? 1.910 -12.502 -4.555 1.00 95.50 173 GLU A CA 1
ATOM 1384 C C . GLU A 1 173 ? 3.225 -12.239 -3.824 1.00 95.50 173 GLU A C 1
ATOM 1386 O O . GLU A 1 173 ? 3.271 -11.482 -2.859 1.00 95.50 173 GLU A O 1
ATOM 1391 N N . ASN A 1 174 ? 4.322 -12.802 -4.327 1.00 91.19 174 ASN A N 1
ATOM 1392 C CA . ASN A 1 174 ? 5.661 -12.463 -3.857 1.00 91.19 174 ASN A CA 1
ATOM 1393 C C . ASN A 1 174 ? 6.354 -11.595 -4.907 1.00 91.19 174 ASN A C 1
ATOM 1395 O O . ASN A 1 174 ? 6.546 -12.013 -6.050 1.00 91.19 174 ASN A O 1
ATOM 1399 N N . LYS A 1 175 ? 6.731 -10.380 -4.518 1.00 88.50 175 LYS A N 1
ATOM 1400 C CA . LYS A 1 175 ? 7.527 -9.467 -5.336 1.00 88.50 175 LYS A CA 1
ATOM 1401 C C . LYS A 1 175 ? 8.982 -9.612 -4.913 1.00 88.50 175 LYS A C 1
ATOM 1403 O O . LYS A 1 175 ? 9.324 -9.365 -3.757 1.00 88.50 175 LYS A O 1
ATOM 1408 N N . ALA A 1 176 ? 9.824 -10.049 -5.844 1.00 83.38 176 ALA A N 1
ATOM 1409 C CA . ALA A 1 176 ? 11.262 -10.134 -5.622 1.00 83.38 176 ALA A CA 1
ATOM 1410 C C . ALA A 1 176 ? 11.879 -8.732 -5.538 1.00 83.38 176 ALA A C 1
ATOM 1412 O O . ALA A 1 176 ? 11.366 -7.787 -6.139 1.00 83.38 176 ALA A O 1
ATOM 1413 N N . ARG A 1 177 ? 12.998 -8.601 -4.825 1.00 79.81 177 ARG A N 1
ATOM 1414 C CA . ARG A 1 177 ? 13.793 -7.372 -4.873 1.00 79.81 177 ARG A CA 1
ATOM 1415 C C . ARG A 1 177 ? 14.276 -7.144 -6.305 1.00 79.81 177 ARG A C 1
ATOM 1417 O O . ARG A 1 177 ? 14.717 -8.102 -6.932 1.00 79.81 177 ARG A O 1
ATOM 1424 N N . ARG A 1 178 ? 14.241 -5.896 -6.768 1.00 80.81 178 ARG A N 1
ATOM 1425 C CA . ARG A 1 178 ? 14.972 -5.439 -7.954 1.00 80.81 178 ARG A CA 1
ATOM 1426 C C . ARG A 1 178 ? 15.673 -4.138 -7.627 1.00 80.81 178 ARG A C 1
ATOM 1428 O O . ARG A 1 178 ? 15.034 -3.219 -7.117 1.00 80.81 178 ARG A O 1
ATOM 1435 N N . TYR A 1 179 ? 16.976 -4.064 -7.858 1.00 76.38 179 TYR A N 1
ATOM 1436 C CA . TYR A 1 179 ? 17.718 -2.836 -7.594 1.00 76.38 179 TYR A CA 1
ATOM 1437 C C . TYR A 1 179 ? 18.848 -2.635 -8.591 1.00 76.38 179 TYR A C 1
ATOM 1439 O O . TYR A 1 179 ? 19.750 -3.466 -8.675 1.00 76.38 179 TYR A O 1
ATOM 1447 N N . GLY A 1 180 ? 18.800 -1.524 -9.331 1.00 72.56 180 GLY A N 1
ATOM 1448 C CA . GLY A 1 180 ? 19.804 -1.214 -10.354 1.00 72.56 180 GLY A CA 1
ATOM 1449 C C . GLY A 1 180 ? 19.882 -2.259 -11.472 1.00 72.56 180 GLY A C 1
ATOM 1450 O O . GLY A 1 180 ? 20.897 -2.350 -12.157 1.00 72.56 180 GLY A O 1
ATOM 1451 N N . GLU A 1 181 ? 18.832 -3.066 -11.630 1.00 79.56 181 GLU A N 1
ATOM 1452 C CA . GLU A 1 181 ? 18.746 -4.080 -12.672 1.00 79.56 181 GLU A CA 1
ATOM 1453 C C . GLU A 1 181 ? 18.431 -3.427 -14.017 1.00 79.56 181 GLU A C 1
ATOM 1455 O O . GLU A 1 181 ? 17.747 -2.404 -14.106 1.00 79.56 181 GLU A O 1
ATOM 1460 N N . PHE A 1 182 ? 18.920 -4.040 -15.085 1.00 83.31 182 PHE A N 1
ATOM 1461 C CA . PHE A 1 182 ? 18.664 -3.610 -16.447 1.00 83.31 182 PHE A CA 1
ATOM 1462 C C . PHE A 1 182 ? 18.485 -4.827 -17.344 1.00 83.31 182 PHE A C 1
ATOM 1464 O O . PHE A 1 182 ? 19.060 -5.890 -17.113 1.00 83.31 182 PHE A O 1
ATOM 1471 N N . GLU A 1 183 ? 17.664 -4.662 -18.369 1.00 86.19 183 GLU A N 1
ATOM 1472 C CA . GLU A 1 183 ? 17.488 -5.632 -19.435 1.00 86.19 183 GLU A CA 1
ATOM 1473 C C . GLU A 1 183 ? 18.330 -5.191 -20.631 1.00 86.19 183 GLU A C 1
ATOM 1475 O O . GLU A 1 183 ? 18.196 -4.061 -21.111 1.00 86.19 183 GLU A O 1
ATOM 1480 N N . GLU A 1 184 ? 19.213 -6.073 -21.094 1.00 89.31 184 GLU A N 1
ATOM 1481 C CA . GLU A 1 184 ? 19.996 -5.857 -22.307 1.00 89.31 184 GLU A CA 1
ATOM 1482 C C . GLU A 1 184 ? 19.352 -6.603 -23.470 1.00 89.31 184 GLU A C 1
ATOM 1484 O O . GLU A 1 184 ? 19.220 -7.826 -23.445 1.00 89.31 184 GLU A O 1
ATOM 1489 N N . THR A 1 185 ? 18.988 -5.872 -24.518 1.00 90.88 185 THR A N 1
ATOM 1490 C CA . THR A 1 185 ? 18.495 -6.456 -25.768 1.00 90.88 185 THR A CA 1
ATOM 1491 C C . THR A 1 185 ? 19.490 -6.168 -26.878 1.00 90.88 185 THR A C 1
ATOM 1493 O O . THR A 1 185 ? 19.907 -5.028 -27.079 1.00 90.88 185 THR A O 1
ATOM 1496 N N . ARG A 1 186 ? 19.895 -7.209 -27.609 1.00 92.88 186 ARG A N 1
ATOM 1497 C CA . ARG A 1 186 ? 20.739 -7.056 -28.797 1.00 92.88 186 ARG A CA 1
ATOM 1498 C C . ARG A 1 186 ? 19.849 -6.953 -30.022 1.00 92.88 186 ARG A C 1
ATOM 1500 O O . ARG A 1 186 ? 19.174 -7.919 -30.356 1.00 92.88 186 ARG A O 1
ATOM 1507 N N . VAL A 1 187 ? 19.909 -5.813 -30.695 1.00 93.94 187 VAL A N 1
ATOM 1508 C CA . VAL A 1 187 ? 19.123 -5.520 -31.898 1.00 93.94 187 VAL A CA 1
ATOM 1509 C C . VAL A 1 187 ? 20.087 -5.387 -33.066 1.00 93.94 187 VAL A C 1
ATOM 1511 O O . VAL A 1 187 ? 21.102 -4.689 -32.955 1.00 93.94 187 VAL A O 1
ATOM 1514 N N . SER A 1 188 ? 19.830 -6.104 -34.160 1.00 96.62 188 SER A N 1
ATOM 1515 C CA . SER A 1 188 ? 20.665 -5.984 -35.362 1.00 96.62 188 SER A CA 1
ATOM 1516 C C . SER A 1 188 ? 20.497 -4.598 -35.991 1.00 96.62 188 SER A C 1
ATOM 1518 O O . SER A 1 188 ? 19.475 -3.943 -35.804 1.00 96.62 188 SER A O 1
ATOM 1520 N N . TYR A 1 189 ? 21.484 -4.120 -36.746 1.00 96.00 189 TYR A N 1
ATOM 1521 C CA . TYR A 1 189 ? 21.364 -2.828 -37.427 1.00 96.00 189 TYR A CA 1
ATOM 1522 C C . TYR A 1 189 ? 20.241 -2.838 -38.470 1.00 96.00 189 TYR A C 1
ATOM 1524 O O . TYR A 1 189 ? 19.585 -1.817 -38.647 1.00 96.00 189 TYR A O 1
ATOM 1532 N N . ALA A 1 190 ? 19.996 -3.978 -39.124 1.00 96.00 190 ALA A N 1
ATOM 1533 C CA . ALA A 1 190 ? 18.868 -4.149 -40.038 1.00 96.00 190 ALA A CA 1
ATOM 1534 C C . ALA A 1 190 ? 17.521 -3.957 -39.321 1.00 96.00 190 ALA A C 1
ATOM 1536 O O . ALA A 1 190 ? 16.732 -3.098 -39.712 1.00 96.00 190 ALA A O 1
ATOM 1537 N N . GLU A 1 191 ? 17.305 -4.693 -38.227 1.00 96.38 191 GLU A N 1
ATOM 1538 C CA . GLU A 1 191 ? 16.089 -4.597 -37.413 1.00 96.38 191 GLU A CA 1
ATOM 1539 C C . GLU A 1 191 ? 15.904 -3.189 -36.839 1.00 96.38 191 GLU A C 1
ATOM 1541 O O . GLU A 1 191 ? 14.803 -2.651 -36.855 1.00 96.38 191 GLU A O 1
ATOM 1546 N N . LEU A 1 192 ? 16.985 -2.561 -36.374 1.00 94.81 192 LEU A N 1
ATOM 1547 C CA . LEU A 1 192 ? 16.946 -1.217 -35.805 1.00 94.81 192 LEU A CA 1
ATOM 1548 C C . LEU A 1 192 ? 16.512 -0.166 -36.834 1.00 94.81 192 LEU A C 1
ATOM 1550 O O . LEU A 1 192 ? 15.683 0.690 -36.530 1.00 94.81 192 LEU A O 1
ATOM 1554 N N . VAL A 1 193 ? 17.062 -0.232 -38.050 1.00 95.12 193 VAL A N 1
ATOM 1555 C CA . VAL A 1 193 ? 16.697 0.670 -39.150 1.00 95.12 193 VAL A CA 1
ATOM 1556 C C . VAL A 1 193 ? 15.226 0.509 -39.519 1.00 95.12 193 VAL A C 1
ATOM 1558 O O . VAL A 1 193 ? 14.541 1.514 -39.704 1.00 95.12 193 VAL A O 1
ATOM 1561 N N . GLU A 1 194 ? 14.744 -0.730 -39.614 1.00 96.12 194 GLU A N 1
ATOM 1562 C CA . GLU A 1 194 ? 13.351 -1.025 -39.953 1.00 96.12 194 GLU A CA 1
ATOM 1563 C C . GLU A 1 194 ? 12.391 -0.564 -38.849 1.00 96.12 194 GLU A C 1
ATOM 1565 O O . GLU A 1 194 ? 11.437 0.164 -39.125 1.00 96.12 194 GLU A O 1
ATOM 1570 N N . ARG A 1 195 ? 12.671 -0.939 -37.596 1.00 95.56 195 ARG A N 1
ATOM 1571 C CA . ARG A 1 195 ? 11.830 -0.648 -36.427 1.00 95.56 195 ARG A CA 1
ATOM 1572 C C . ARG A 1 195 ? 11.664 0.851 -36.185 1.00 95.56 195 ARG A C 1
ATOM 1574 O O . ARG A 1 195 ? 10.562 1.295 -35.879 1.00 95.56 195 ARG A O 1
ATOM 1581 N N . GLU A 1 196 ? 12.745 1.617 -36.319 1.00 93.38 196 GLU A N 1
ATOM 1582 C CA . GLU A 1 196 ? 12.775 3.059 -36.028 1.00 93.38 196 GLU A CA 1
ATOM 1583 C C . GLU A 1 196 ? 12.590 3.938 -37.281 1.00 93.38 196 GLU A C 1
ATOM 1585 O O . GLU A 1 196 ? 12.563 5.165 -37.180 1.00 93.38 196 GLU A O 1
ATOM 1590 N N . GLY A 1 197 ? 12.481 3.344 -38.477 1.00 94.31 197 GLY A N 1
ATOM 1591 C CA . GLY A 1 197 ? 12.333 4.082 -39.738 1.00 94.31 197 GLY A CA 1
ATOM 1592 C C . GLY A 1 197 ? 13.524 4.995 -40.059 1.00 94.31 197 GLY A C 1
ATOM 1593 O O . GLY A 1 197 ? 13.339 6.112 -40.551 1.00 94.31 197 GLY A O 1
ATOM 1594 N N . LEU A 1 198 ? 14.747 4.556 -39.747 1.00 95.00 198 LEU A N 1
ATOM 1595 C CA . LEU A 1 198 ? 15.949 5.388 -39.868 1.00 95.00 198 LEU A CA 1
ATOM 1596 C C . LEU A 1 198 ? 16.338 5.607 -41.331 1.00 95.00 198 LEU A C 1
ATOM 1598 O O . LEU A 1 198 ? 16.275 4.706 -42.166 1.00 95.00 198 LEU A O 1
ATOM 1602 N N . THR A 1 199 ? 16.817 6.814 -41.635 1.00 94.12 199 THR A N 1
ATOM 1603 C CA . THR A 1 199 ? 17.402 7.103 -42.949 1.00 94.12 199 THR A CA 1
ATOM 1604 C C . THR A 1 199 ? 18.808 6.524 -43.030 1.00 94.12 199 THR A C 1
ATOM 1606 O O . THR A 1 199 ? 19.649 6.779 -42.167 1.00 94.12 199 THR A O 1
ATOM 1609 N N . VAL A 1 200 ? 19.057 5.765 -44.094 1.00 94.00 200 VAL A N 1
ATOM 1610 C CA . VAL A 1 200 ? 20.308 5.045 -44.314 1.00 94.00 200 VAL A CA 1
ATOM 1611 C C . VAL A 1 200 ? 21.077 5.643 -45.486 1.00 94.00 200 VAL A C 1
ATOM 1613 O O . VAL A 1 200 ? 20.523 5.869 -46.560 1.00 94.00 200 VAL A O 1
ATOM 1616 N N . GLU A 1 201 ? 22.377 5.853 -45.302 1.00 94.31 201 GLU A N 1
ATOM 1617 C CA . GLU A 1 201 ? 23.299 6.284 -46.347 1.00 94.31 201 GLU A CA 1
ATOM 1618 C C . GLU A 1 201 ? 24.257 5.162 -46.751 1.00 94.31 201 GLU A C 1
ATOM 1620 O O . GLU A 1 201 ? 24.943 4.572 -45.913 1.00 94.31 201 GLU A O 1
ATOM 1625 N N . HIS A 1 202 ? 24.375 4.930 -48.058 1.00 92.56 202 HIS A N 1
ATOM 1626 C CA . HIS A 1 202 ? 25.346 4.003 -48.634 1.00 92.56 202 HIS A CA 1
ATOM 1627 C C . HIS A 1 202 ? 26.591 4.762 -49.095 1.00 92.56 202 HIS A C 1
ATOM 1629 O O . HIS A 1 202 ? 26.508 5.766 -49.808 1.00 92.56 202 HIS A O 1
ATOM 1635 N N . ARG A 1 203 ? 27.769 4.292 -48.682 1.00 91.19 203 ARG A N 1
ATOM 1636 C CA . ARG A 1 203 ? 29.065 4.920 -48.967 1.00 91.19 203 ARG A CA 1
ATOM 1637 C C . ARG A 1 203 ? 30.079 3.870 -49.405 1.00 91.19 203 ARG A C 1
ATOM 1639 O O . ARG A 1 203 ? 30.048 2.734 -48.950 1.00 91.19 203 ARG A O 1
ATOM 1646 N N . VAL A 1 204 ? 31.044 4.266 -50.233 1.00 89.75 204 VAL A N 1
ATOM 1647 C CA . VAL A 1 204 ? 32.175 3.403 -50.607 1.00 89.75 204 VAL A CA 1
ATOM 1648 C C . VAL A 1 204 ? 33.408 3.813 -49.807 1.00 89.75 204 VAL A C 1
ATOM 1650 O O . VAL A 1 204 ? 33.830 4.969 -49.818 1.00 89.75 204 VAL A O 1
ATOM 1653 N N . SER A 1 205 ? 33.991 2.865 -49.079 1.00 82.75 205 SER A N 1
ATOM 1654 C CA . SER A 1 205 ? 35.222 3.078 -48.318 1.00 82.75 205 SER A CA 1
ATOM 1655 C C . SER A 1 205 ? 36.424 3.332 -49.233 1.00 82.75 205 SER A C 1
ATOM 1657 O O . SER A 1 205 ? 36.444 2.933 -50.395 1.00 82.75 205 SER A O 1
ATOM 1659 N N . LYS A 1 206 ? 37.515 3.875 -48.677 1.00 83.56 206 LYS A N 1
ATOM 1660 C CA . LYS A 1 206 ? 38.798 4.035 -49.397 1.00 83.56 206 LYS A CA 1
ATOM 1661 C C . LYS A 1 206 ? 39.380 2.720 -49.944 1.00 83.56 206 LYS A C 1
ATOM 1663 O O . LYS A 1 206 ? 40.281 2.763 -50.773 1.00 83.56 206 LYS A O 1
ATOM 1668 N N . LYS A 1 207 ? 38.902 1.567 -49.461 1.00 85.62 207 LYS A N 1
ATOM 1669 C CA . LYS A 1 207 ? 39.311 0.226 -49.905 1.00 85.62 207 LYS A CA 1
ATOM 1670 C C . LYS A 1 207 ? 38.334 -0.403 -50.912 1.00 85.62 207 LYS A C 1
ATOM 1672 O O . LYS A 1 207 ? 38.524 -1.556 -51.266 1.00 85.62 207 LYS A O 1
ATOM 1677 N N . GLY A 1 208 ? 37.299 0.321 -51.347 1.00 86.12 208 GLY A N 1
ATOM 1678 C CA . GLY A 1 208 ? 36.296 -0.164 -52.303 1.00 86.12 208 GLY A CA 1
ATOM 1679 C C . GLY A 1 208 ? 35.118 -0.931 -51.689 1.00 86.12 208 GLY A C 1
ATOM 1680 O O . GLY A 1 208 ? 34.213 -1.307 -52.419 1.00 86.12 208 GLY A O 1
ATOM 1681 N N . ASN A 1 209 ? 35.093 -1.139 -50.367 1.00 88.19 209 ASN A N 1
ATOM 1682 C CA . ASN A 1 209 ? 33.982 -1.826 -49.692 1.00 88.19 209 ASN A CA 1
ATOM 1683 C C . ASN A 1 209 ? 32.779 -0.900 -49.493 1.00 88.19 209 ASN A C 1
ATOM 1685 O O . ASN A 1 209 ? 32.973 0.253 -49.096 1.00 88.19 209 ASN A O 1
ATOM 1689 N N . GLU A 1 210 ? 31.572 -1.427 -49.676 1.00 92.75 210 GLU A N 1
ATOM 1690 C CA . GLU A 1 210 ? 30.324 -0.737 -49.357 1.00 92.75 210 GLU A CA 1
ATOM 1691 C C . GLU A 1 210 ? 30.092 -0.693 -47.840 1.00 92.75 210 GLU A C 1
ATOM 1693 O O . GLU A 1 210 ? 30.235 -1.691 -47.129 1.00 92.75 210 GLU A O 1
ATOM 1698 N N . ILE A 1 211 ? 29.770 0.493 -47.339 1.00 94.12 211 ILE A N 1
ATOM 1699 C CA . ILE A 1 211 ? 29.496 0.786 -45.937 1.00 94.12 211 ILE A CA 1
ATOM 1700 C C . ILE A 1 211 ? 28.123 1.434 -45.864 1.00 94.12 211 ILE A C 1
ATOM 1702 O O . ILE A 1 211 ? 27.815 2.350 -46.624 1.00 94.12 211 ILE A O 1
ATOM 1706 N N . VAL A 1 212 ? 27.347 0.992 -44.889 1.00 94.31 212 VAL A N 1
ATOM 1707 C CA . VAL A 1 212 ? 26.088 1.600 -44.493 1.00 94.31 212 VAL A CA 1
ATOM 1708 C C . VAL A 1 212 ? 26.328 2.515 -43.291 1.00 94.31 212 VAL A C 1
ATOM 1710 O O . VAL A 1 212 ? 27.054 2.145 -42.364 1.00 94.31 212 VAL A O 1
ATOM 1713 N N . ALA A 1 213 ? 25.740 3.711 -43.313 1.00 94.06 213 ALA A N 1
ATOM 1714 C CA . ALA A 1 213 ? 25.787 4.693 -42.235 1.00 94.06 213 ALA A CA 1
ATOM 1715 C C . ALA A 1 213 ? 24.382 5.217 -41.894 1.00 94.06 213 ALA A C 1
ATOM 1717 O O . ALA A 1 213 ? 23.588 5.478 -42.792 1.00 94.06 213 ALA A O 1
ATOM 1718 N N . PHE A 1 214 ? 24.090 5.400 -40.609 1.00 95.12 214 PHE A N 1
ATOM 1719 C CA . PHE A 1 214 ? 22.850 6.010 -40.108 1.00 95.12 214 PHE A CA 1
ATOM 1720 C C . PHE A 1 214 ? 23.090 6.623 -38.718 1.00 95.12 214 PHE A C 1
ATOM 1722 O O . PHE A 1 214 ? 24.151 6.424 -38.127 1.00 95.12 214 PHE A O 1
ATOM 1729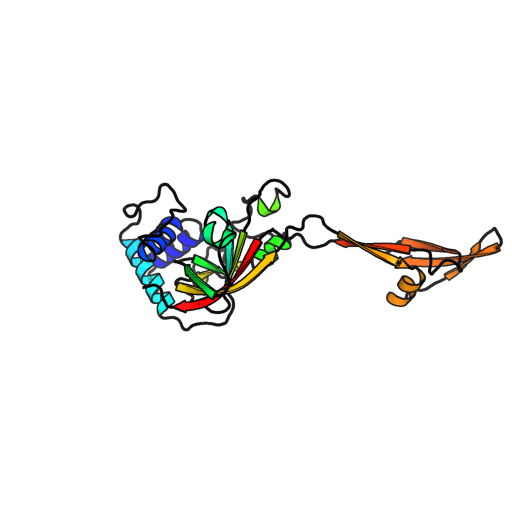 N N . GLU A 1 215 ? 22.130 7.378 -38.185 1.00 95.31 215 GLU A N 1
ATOM 1730 C CA . GLU A 1 215 ? 22.187 7.922 -36.822 1.00 95.31 215 GLU A CA 1
ATOM 1731 C C . GLU A 1 215 ? 21.161 7.220 -35.925 1.00 95.31 215 GLU A C 1
ATOM 1733 O O . GLU A 1 215 ? 20.019 7.023 -36.330 1.00 95.31 215 GLU A O 1
ATOM 1738 N N . TYR A 1 216 ? 21.561 6.853 -34.706 1.00 93.31 216 TYR A N 1
ATOM 1739 C CA . TYR A 1 216 ? 20.662 6.309 -33.687 1.00 93.31 216 TYR A CA 1
ATOM 1740 C C . TYR A 1 216 ? 20.970 6.934 -32.323 1.00 93.31 216 TYR A C 1
ATOM 1742 O O . TYR A 1 216 ? 22.126 6.954 -31.896 1.00 93.31 216 TYR A O 1
ATOM 1750 N N . ASN A 1 217 ? 19.951 7.474 -31.643 1.00 89.50 217 ASN A N 1
ATOM 1751 C CA . ASN A 1 217 ? 20.087 8.185 -30.362 1.00 89.50 217 ASN A CA 1
ATOM 1752 C C . ASN A 1 217 ? 21.205 9.253 -30.360 1.00 89.50 217 ASN A C 1
ATOM 1754 O O . ASN A 1 217 ? 21.991 9.348 -29.414 1.00 89.50 217 ASN A O 1
ATOM 1758 N N . GLY A 1 218 ? 21.313 10.032 -31.445 1.00 89.31 218 GLY A N 1
ATOM 1759 C CA . GLY A 1 218 ? 22.321 11.088 -31.601 1.00 89.31 218 GLY A CA 1
ATOM 1760 C C . GLY A 1 218 ? 23.753 10.587 -31.823 1.00 89.31 218 GLY A C 1
ATOM 1761 O O . GLY A 1 218 ? 24.700 11.365 -31.698 1.00 89.31 218 GLY A O 1
ATOM 1762 N N . LYS A 1 219 ? 23.948 9.289 -32.106 1.00 91.50 219 LYS A N 1
ATOM 1763 C CA . LYS A 1 219 ? 25.261 8.686 -32.377 1.00 91.50 219 LYS A CA 1
ATOM 1764 C C . LYS A 1 219 ? 25.343 8.158 -33.813 1.00 91.50 219 LYS A C 1
ATOM 1766 O O . LYS A 1 219 ? 24.434 7.448 -34.245 1.00 91.50 219 LYS A O 1
ATOM 1771 N N . PRO A 1 220 ? 26.442 8.436 -34.540 1.00 92.56 220 PRO A N 1
ATOM 1772 C CA . PRO A 1 220 ? 26.657 7.873 -35.864 1.00 92.56 220 PRO A CA 1
ATOM 1773 C C . PRO A 1 220 ? 26.994 6.382 -35.766 1.00 92.56 220 PRO A C 1
ATOM 1775 O O . PRO A 1 220 ? 27.928 5.980 -35.068 1.00 92.56 220 PRO A O 1
ATOM 1778 N N . MET A 1 221 ? 26.261 5.572 -36.519 1.00 94.31 221 MET A N 1
ATOM 1779 C CA . MET A 1 221 ? 26.419 4.127 -36.629 1.00 94.31 221 MET A CA 1
ATOM 1780 C C . MET A 1 221 ? 26.923 3.793 -38.030 1.00 94.31 221 MET A C 1
ATOM 1782 O O . MET A 1 221 ? 26.433 4.340 -39.017 1.00 94.31 221 MET A O 1
ATOM 1786 N N . THR A 1 222 ? 27.921 2.910 -38.137 1.00 93.56 222 THR A N 1
ATOM 1787 C CA . THR A 1 222 ? 28.420 2.439 -39.439 1.00 93.56 222 THR A CA 1
ATOM 1788 C C . THR A 1 222 ? 28.766 0.958 -39.398 1.00 93.56 222 THR A C 1
ATOM 1790 O O . THR A 1 222 ? 29.269 0.468 -38.385 1.00 93.56 222 THR A O 1
ATOM 1793 N N . CYS A 1 223 ? 28.519 0.244 -40.493 1.00 93.44 223 CYS A N 1
ATOM 1794 C CA . CYS A 1 223 ? 28.983 -1.130 -40.678 1.00 93.44 223 CYS A CA 1
ATOM 1795 C C . CYS A 1 223 ? 29.114 -1.467 -42.176 1.00 93.44 223 CYS A C 1
ATOM 1797 O O . CYS A 1 223 ? 28.573 -0.745 -43.014 1.00 93.44 223 CYS A O 1
ATOM 1799 N N . PRO A 1 224 ? 29.851 -2.527 -42.552 1.00 94.12 224 PRO A N 1
ATOM 1800 C CA . PRO A 1 224 ? 29.795 -3.063 -43.911 1.00 94.12 224 PRO A CA 1
ATOM 1801 C C . PRO A 1 224 ? 28.360 -3.432 -44.308 1.00 94.12 224 PRO A C 1
ATOM 1803 O O . PRO A 1 224 ? 27.623 -3.972 -43.484 1.00 94.12 224 PRO A O 1
ATOM 1806 N N . ALA A 1 225 ? 27.970 -3.154 -45.554 1.00 92.25 225 ALA A N 1
ATOM 1807 C CA . ALA A 1 225 ? 26.592 -3.361 -46.012 1.00 92.25 225 ALA A CA 1
ATOM 1808 C C . ALA A 1 225 ? 26.112 -4.817 -45.858 1.00 92.25 225 ALA A C 1
ATOM 1810 O O . ALA A 1 225 ? 24.969 -5.061 -45.486 1.00 92.25 225 ALA A O 1
ATOM 1811 N N . ASP A 1 226 ? 27.013 -5.784 -46.048 1.00 92.94 226 ASP A N 1
ATOM 1812 C CA . ASP A 1 226 ? 26.771 -7.224 -45.896 1.00 92.94 226 ASP A CA 1
ATOM 1813 C C . ASP A 1 226 ? 26.673 -7.695 -44.432 1.00 92.94 226 ASP A C 1
ATOM 1815 O O . ASP A 1 226 ? 26.479 -8.882 -44.172 1.00 92.94 226 ASP A O 1
ATOM 1819 N N . LYS A 1 227 ? 26.825 -6.788 -43.459 1.00 95.25 227 LYS A N 1
ATOM 1820 C CA . LYS A 1 227 ? 26.843 -7.104 -42.023 1.00 95.25 227 LYS A CA 1
ATOM 1821 C C . LYS A 1 227 ? 25.729 -6.447 -41.220 1.00 95.25 227 LYS A C 1
ATOM 1823 O O . LYS A 1 227 ? 25.774 -6.520 -39.993 1.00 95.25 227 LYS A O 1
ATOM 1828 N N . MET A 1 228 ? 24.734 -5.847 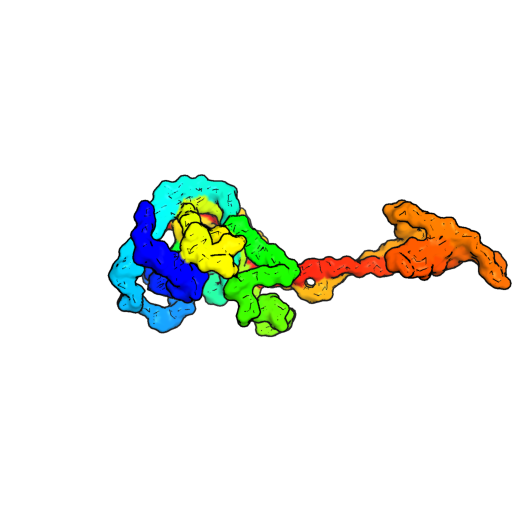-41.865 1.00 93.75 228 MET A N 1
ATOM 1829 C CA . MET A 1 228 ? 23.603 -5.209 -41.178 1.00 93.75 228 MET A CA 1
ATOM 1830 C C . MET A 1 228 ? 22.853 -6.173 -40.238 1.00 93.75 228 MET A C 1
ATOM 1832 O O . MET A 1 228 ? 22.509 -5.786 -39.124 1.00 93.75 228 MET A O 1
ATOM 1836 N N . ASP A 1 229 ? 22.698 -7.445 -40.617 1.00 95.81 229 ASP A N 1
ATOM 1837 C CA . ASP A 1 229 ? 22.033 -8.469 -39.787 1.00 95.81 229 ASP A CA 1
ATOM 1838 C C . ASP A 1 229 ? 22.921 -9.042 -38.670 1.00 95.81 229 ASP A C 1
ATOM 1840 O O . ASP A 1 229 ? 22.442 -9.688 -37.740 1.00 95.81 229 ASP A O 1
ATOM 1844 N N . THR A 1 230 ? 24.240 -8.843 -38.761 1.00 95.19 230 THR A N 1
ATOM 1845 C CA . THR A 1 230 ? 25.229 -9.439 -37.840 1.00 95.19 230 THR A CA 1
ATOM 1846 C C . THR A 1 230 ? 25.998 -8.405 -37.020 1.00 95.19 230 THR A C 1
ATOM 1848 O O . THR A 1 230 ? 26.833 -8.760 -36.183 1.00 95.19 230 THR A O 1
ATOM 1851 N N . THR A 1 231 ? 25.702 -7.124 -37.228 1.00 94.75 231 THR A N 1
ATOM 1852 C CA . THR A 1 231 ? 26.175 -6.003 -36.418 1.00 94.75 231 THR A CA 1
ATOM 1853 C C . THR A 1 231 ? 25.036 -5.562 -35.518 1.00 94.75 231 THR A C 1
ATOM 1855 O O . THR A 1 231 ? 23.910 -5.409 -35.978 1.00 94.75 231 THR A O 1
ATOM 1858 N N . PHE A 1 232 ? 25.320 -5.380 -34.231 1.00 94.62 232 PHE A N 1
ATOM 1859 C CA . PHE A 1 232 ? 24.289 -5.186 -33.218 1.00 94.62 232 PHE A CA 1
ATOM 1860 C C . PHE A 1 232 ? 24.536 -3.914 -32.422 1.00 94.62 232 PHE A C 1
ATOM 1862 O O . PHE A 1 232 ? 25.684 -3.583 -32.118 1.00 94.62 232 PHE A O 1
ATOM 1869 N N . VAL A 1 233 ? 23.450 -3.262 -32.022 1.00 92.06 233 VAL A N 1
ATOM 1870 C CA . VAL A 1 233 ? 23.441 -2.347 -30.884 1.00 92.06 233 VAL A CA 1
ATOM 1871 C C . VAL A 1 233 ? 22.923 -3.106 -29.664 1.00 92.06 233 VAL A C 1
ATOM 1873 O O . VAL A 1 233 ? 22.032 -3.949 -29.779 1.00 92.06 233 VAL A O 1
ATOM 1876 N N . THR A 1 234 ? 23.496 -2.827 -28.496 1.00 91.06 234 THR A N 1
ATOM 1877 C CA . THR A 1 234 ? 22.908 -3.259 -27.227 1.00 91.06 234 THR A CA 1
ATOM 1878 C C . THR A 1 234 ? 22.050 -2.122 -26.702 1.00 91.06 234 THR A C 1
ATOM 1880 O O . THR A 1 234 ? 22.558 -1.041 -26.400 1.00 91.06 234 THR A O 1
ATOM 1883 N N . GLU A 1 235 ? 20.752 -2.363 -26.608 1.00 88.44 235 GLU A N 1
ATOM 1884 C CA . GLU A 1 235 ? 19.815 -1.485 -25.924 1.00 88.44 235 GLU A CA 1
ATOM 1885 C C . GLU A 1 235 ? 19.746 -1.904 -24.463 1.00 88.44 235 GLU A C 1
ATOM 1887 O O . GLU A 1 235 ? 19.549 -3.079 -24.158 1.00 88.44 235 GLU A O 1
ATOM 1892 N N . VAL A 1 236 ? 19.934 -0.942 -23.563 1.00 87.06 236 VAL A N 1
ATOM 1893 C CA . VAL A 1 236 ? 19.879 -1.168 -22.120 1.00 87.06 236 VAL A CA 1
ATOM 1894 C C . VAL A 1 236 ? 18.645 -0.460 -21.589 1.00 87.06 236 VAL A C 1
ATOM 1896 O O . VAL A 1 236 ? 18.547 0.766 -21.664 1.00 87.06 236 VAL A O 1
ATOM 1899 N N . LYS A 1 237 ? 17.700 -1.225 -21.047 1.00 85.12 237 LYS A N 1
ATOM 1900 C CA . LYS A 1 237 ? 16.498 -0.697 -20.406 1.00 85.12 237 LYS A CA 1
ATOM 1901 C C . LYS A 1 237 ? 16.605 -0.892 -18.903 1.00 85.12 237 LYS A C 1
ATOM 1903 O O . LYS A 1 237 ? 16.645 -2.023 -18.430 1.00 85.12 237 LYS A O 1
ATOM 1908 N N . ALA A 1 238 ? 16.624 0.203 -18.147 1.00 80.38 238 ALA A N 1
ATOM 1909 C CA . ALA A 1 238 ? 16.570 0.125 -16.692 1.00 80.38 238 ALA A CA 1
ATOM 1910 C C . ALA A 1 238 ? 15.254 -0.534 -16.252 1.00 80.38 238 ALA A C 1
ATOM 1912 O O . ALA A 1 238 ? 14.169 -0.150 -16.703 1.00 80.38 238 ALA A O 1
ATOM 1913 N N . ILE A 1 239 ? 15.352 -1.524 -15.372 1.00 79.75 239 ILE A N 1
ATOM 1914 C CA . ILE A 1 239 ? 14.199 -2.111 -14.703 1.00 79.75 239 ILE A CA 1
ATOM 1915 C C . ILE A 1 239 ? 13.923 -1.245 -13.467 1.00 79.75 239 ILE A C 1
ATOM 1917 O O . ILE A 1 239 ? 14.855 -0.987 -12.702 1.00 79.75 239 ILE A O 1
ATOM 1921 N N . PRO A 1 240 ? 12.678 -0.773 -13.256 1.00 75.94 240 PRO A N 1
ATOM 1922 C CA . PRO A 1 240 ? 12.341 -0.007 -12.064 1.00 75.94 240 PRO A CA 1
ATOM 1923 C C . PRO A 1 240 ? 12.745 -0.749 -10.791 1.00 75.94 240 PRO A C 1
ATOM 1925 O O . PRO A 1 240 ? 12.596 -1.974 -10.702 1.00 75.94 240 PRO A O 1
ATOM 1928 N N . ASN A 1 241 ? 13.240 0.003 -9.810 1.00 77.62 241 ASN A N 1
ATOM 1929 C CA . ASN A 1 241 ? 13.535 -0.556 -8.501 1.00 77.62 241 ASN A CA 1
ATOM 1930 C C . ASN A 1 241 ? 12.251 -1.132 -7.892 1.00 77.62 241 ASN A C 1
ATOM 1932 O O . ASN A 1 241 ? 11.149 -0.644 -8.131 1.00 77.62 241 ASN A O 1
ATOM 1936 N N . GLN A 1 242 ? 12.398 -2.210 -7.131 1.00 80.88 242 GLN A N 1
ATOM 1937 C CA . GLN A 1 242 ? 11.284 -2.884 -6.486 1.00 80.88 242 GLN A CA 1
ATOM 1938 C C . GLN A 1 242 ? 11.724 -3.413 -5.125 1.00 80.88 242 GLN A C 1
ATOM 1940 O O . GLN A 1 242 ? 12.682 -4.189 -5.027 1.00 80.88 242 GLN A O 1
ATOM 1945 N N . LEU A 1 243 ? 11.007 -3.033 -4.069 1.00 80.19 243 LEU A N 1
ATOM 1946 C CA . LEU A 1 243 ? 11.229 -3.598 -2.737 1.00 80.19 243 LEU A CA 1
ATOM 1947 C C . LEU A 1 243 ? 10.680 -5.028 -2.646 1.00 80.19 243 LEU A C 1
ATOM 1949 O O . LEU A 1 243 ? 9.575 -5.307 -3.117 1.00 80.19 243 LEU A O 1
ATOM 1953 N N . ALA A 1 244 ? 11.430 -5.930 -2.003 1.00 83.25 244 ALA A N 1
ATOM 1954 C CA . ALA A 1 244 ? 10.976 -7.298 -1.765 1.00 83.25 244 ALA A CA 1
ATOM 1955 C C . ALA A 1 244 ? 9.805 -7.331 -0.777 1.00 83.25 244 ALA A C 1
ATOM 1957 O O . ALA A 1 244 ? 9.919 -6.846 0.351 1.00 83.25 244 ALA A O 1
ATOM 1958 N N . ARG A 1 245 ? 8.685 -7.939 -1.170 1.00 87.38 245 ARG A N 1
ATOM 1959 C CA . ARG A 1 245 ? 7.465 -7.924 -0.354 1.00 87.38 245 ARG A CA 1
ATOM 1960 C C . ARG A 1 245 ? 6.500 -9.049 -0.686 1.00 87.38 245 ARG A C 1
ATOM 1962 O O . ARG A 1 245 ? 6.464 -9.543 -1.814 1.00 87.38 245 ARG A O 1
ATOM 1969 N N . LYS A 1 246 ? 5.694 -9.418 0.307 1.00 91.44 246 LYS A N 1
ATOM 1970 C CA . LYS A 1 246 ? 4.505 -10.248 0.134 1.00 91.44 246 LYS A CA 1
ATOM 1971 C C . LYS A 1 246 ? 3.305 -9.316 -0.032 1.00 91.44 246 LYS A C 1
ATOM 1973 O O . LYS A 1 246 ? 3.003 -8.538 0.867 1.00 91.44 246 LYS A O 1
ATOM 1978 N N . VAL A 1 247 ? 2.639 -9.382 -1.176 1.00 94.94 247 VAL A N 1
ATOM 1979 C CA . VAL A 1 247 ? 1.402 -8.644 -1.445 1.00 94.94 247 VAL A CA 1
ATOM 1980 C C . VAL A 1 247 ? 0.231 -9.541 -1.076 1.00 94.94 247 VAL A C 1
ATOM 1982 O O . VAL A 1 247 ? 0.105 -10.646 -1.604 1.00 94.94 247 VAL A O 1
ATOM 1985 N N . VAL A 1 248 ? -0.611 -9.074 -0.165 1.00 96.44 248 VAL A N 1
ATOM 1986 C CA . VAL A 1 248 ? -1.769 -9.789 0.364 1.00 96.44 248 VAL A CA 1
ATOM 1987 C C . VAL A 1 248 ? -3.021 -9.053 -0.087 1.00 96.44 248 VAL A C 1
ATOM 1989 O O . VAL A 1 248 ? -3.242 -7.898 0.279 1.00 96.44 248 VAL A O 1
ATOM 1992 N N . TYR A 1 249 ? -3.839 -9.717 -0.897 1.00 98.00 249 TYR A N 1
ATOM 1993 C CA . TYR A 1 249 ? -5.106 -9.172 -1.368 1.00 98.00 249 TYR A CA 1
ATOM 1994 C C . TYR A 1 249 ? -6.218 -9.583 -0.413 1.00 98.00 249 TYR A C 1
ATOM 1996 O O . TYR A 1 249 ? -6.370 -10.769 -0.105 1.00 98.00 249 TYR A O 1
ATOM 2004 N N . LEU A 1 250 ? -6.982 -8.599 0.046 1.00 98.31 250 LEU A N 1
ATOM 2005 C CA . LEU A 1 250 ? -7.941 -8.745 1.130 1.00 98.31 250 LEU A CA 1
ATOM 2006 C C . LEU A 1 250 ? -9.354 -8.404 0.676 1.00 98.31 250 LEU A C 1
ATOM 2008 O O . LEU A 1 250 ? -9.582 -7.353 0.082 1.00 98.31 250 LEU A O 1
ATOM 2012 N N . GLU A 1 251 ? -10.308 -9.256 1.029 1.00 98.44 251 GLU A N 1
ATOM 2013 C CA . GLU A 1 251 ? -11.735 -8.962 0.923 1.00 98.44 251 GLU A CA 1
ATOM 2014 C C . GLU A 1 251 ? -12.364 -8.870 2.308 1.00 98.44 251 GLU A C 1
ATOM 2016 O O . GLU A 1 251 ? -12.055 -9.658 3.205 1.00 98.44 251 GLU A O 1
ATOM 2021 N N . TRP A 1 252 ? -13.264 -7.907 2.477 1.00 98.12 252 TRP A N 1
ATOM 2022 C CA . TRP A 1 252 ? -14.030 -7.727 3.699 1.00 98.12 252 TRP A CA 1
ATOM 2023 C C . TRP A 1 252 ? -14.817 -8.992 4.068 1.00 98.12 252 TRP A C 1
ATOM 2025 O O . TRP A 1 252 ? -15.563 -9.525 3.245 1.00 98.12 252 TRP A O 1
ATOM 2035 N N . ALA A 1 253 ? -14.702 -9.440 5.321 1.00 97.69 253 ALA A N 1
ATOM 2036 C CA . ALA A 1 253 ? -15.422 -10.608 5.825 1.00 97.69 253 ALA A CA 1
ATOM 2037 C C . ALA A 1 253 ? -16.417 -10.261 6.942 1.00 97.69 253 ALA A C 1
ATOM 2039 O O . ALA A 1 253 ? -17.553 -10.737 6.909 1.00 97.69 253 ALA A O 1
ATOM 2040 N N . ALA A 1 254 ? -16.011 -9.464 7.935 1.00 97.12 254 ALA A N 1
ATOM 2041 C CA . ALA A 1 254 ? -16.862 -9.107 9.072 1.00 97.12 254 ALA A CA 1
ATOM 2042 C C . ALA A 1 254 ? -16.349 -7.874 9.828 1.00 97.12 254 ALA A C 1
ATOM 2044 O O . ALA A 1 254 ? -15.146 -7.612 9.845 1.00 97.12 254 ALA A O 1
ATOM 2045 N N . ASP A 1 255 ? -17.261 -7.174 10.510 1.00 95.00 255 ASP A N 1
ATOM 2046 C CA . ASP A 1 255 ? -16.913 -6.120 11.469 1.00 95.00 255 ASP A CA 1
ATOM 2047 C C . ASP A 1 255 ? -16.105 -6.702 12.643 1.00 95.00 255 ASP A C 1
ATOM 2049 O O . ASP A 1 255 ? -16.212 -7.894 12.958 1.00 95.00 255 ASP A O 1
ATOM 2053 N N . LEU A 1 256 ? -15.290 -5.865 13.295 1.00 86.81 256 LEU A N 1
ATOM 2054 C CA . LEU A 1 256 ? -14.683 -6.240 14.574 1.00 86.81 256 LEU A CA 1
ATOM 2055 C C . LEU A 1 256 ? -15.782 -6.399 15.627 1.00 86.81 256 LEU A C 1
ATOM 2057 O O . LEU A 1 256 ? -16.735 -5.622 15.655 1.00 86.81 256 LEU A O 1
ATOM 2061 N N . ARG A 1 257 ? -15.657 -7.444 16.444 1.00 64.00 257 ARG A N 1
ATOM 2062 C CA . ARG A 1 257 ? -16.564 -7.718 17.561 1.00 64.00 257 ARG A CA 1
ATOM 2063 C C . ARG A 1 257 ? -16.090 -7.036 18.827 1.00 64.00 257 ARG A C 1
ATOM 2065 O O . ARG A 1 257 ? -14.854 -6.957 18.992 1.00 64.00 257 ARG A O 1
#

Sequence (257 aa):
MWTTEEQARLTRYMDGDYADICEWSAYTATPNAFKLPHPDWTADSASSDDKVLVAKIHDAIASQPVSTSPLYRFERAFHNEDLYNGGQEGDLITLSIRSTSRIDLMAKIDRQEGVQGLEKDDYYTNPNGNDYRFIEYRFLSSKSLDISAYAPEIYADQAEELVAGTYRIVKIENKARRYGEFEETRVSYAELVEREGLTVEHRVSKKGNEIVAFEYNGKPMTCPADKMDTTFVTEVKAIPNQLARKVVYLEWAADLR

pLDDT: mean 87.4, std 11.53, range [43.47, 98.44]

Radius of gyration: 26.84 Å; chains: 1; bounding box: 61×39×84 Å